Protein AF-A0A2P4YDC3-F1 (afdb_monomer)

Organism: NCBI:txid4796

InterPro domains:
  IPR002687 Nop domain [PF01798] (147-261)
  IPR012976 NOSIC [SM00931] (140-192)
  IPR027105 U4/U6 small nuclear ribonucleoprotein Prp31 [PTHR13904] (1-261)
  IPR036070 Nop domain superfamily [SSF89124] (137-261)

Solvent-accessible surface area (backbone atoms only — not comparable to full-atom values): 16840 Å² total; per-residue (Å²): 132,89,58,80,68,60,69,60,48,60,69,52,59,73,75,69,72,81,82,82,81,89,80,90,86,88,88,79,90,82,87,86,89,87,86,90,90,79,85,89,87,82,90,85,82,90,85,88,84,81,87,88,84,90,86,89,81,91,86,89,79,95,74,96,70,84,80,94,68,76,66,63,59,65,47,54,55,53,49,49,54,50,49,50,57,47,52,53,55,47,62,76,50,42,55,71,69,52,60,50,60,86,70,33,69,68,47,51,55,49,54,54,50,49,51,55,52,53,56,47,56,75,74,36,94,63,76,87,73,77,80,51,89,90,34,76,65,46,57,49,46,56,55,44,55,60,46,47,54,54,48,52,58,40,39,54,48,38,3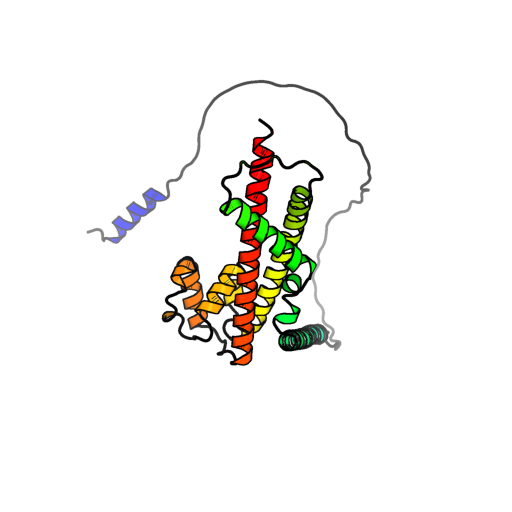5,54,53,38,49,64,63,44,33,54,41,44,58,66,50,57,83,71,37,80,49,54,70,58,35,36,52,49,51,62,62,46,62,74,62,73,63,60,88,74,41,80,54,48,74,78,76,41,61,69,69,53,43,50,51,50,43,57,50,53,74,67,52,89,42,44,76,64,52,74,67,59,46,50,50,40,48,52,38,32,53,50,44,60,43,50,50,51,54,45,53,52,51,48,52,54,43,51,62,52,49,58,45,51,64,67,68,80,113

Mean predicted aligned error: 18.14 Å

Radius of gyration: 32.2 Å; Cα contacts (8 Å, |Δi|>4): 158; chains: 1; bounding box: 78×79×89 Å

Secondary structure (DSSP, 8-state):
---TTHHHHHHHHTTS------------------------------------------------PPPS-TTTHHHHHHHHHHHHHHHHHHHHH-GGGT--GGG-HHHHHHHHHHHHHHHHHHH--PPPPP--TTSHHHHHHHHHHHHHHHHHHHHHHHHHHHHHHHTTT-TTHHHH---HHHHHHHHHHHTT-S-GGG-TTHHHHS-HHHHHHHHHHHHT----PPPHHHHHHHHHHHHHHHHHHHHHHHHHHHHHHHHHHHHTT--

Structure (mmCIF, N/CA/C/O backbone):
data_AF-A0A2P4YDC3-F1
#
_entry.id   AF-A0A2P4YDC3-F1
#
loop_
_atom_site.group_PDB
_atom_site.id
_atom_site.type_symbol
_atom_site.label_atom_id
_atom_site.label_alt_id
_atom_site.label_comp_id
_atom_site.label_asym_id
_atom_site.label_entity_id
_atom_site.label_seq_id
_atom_site.pdbx_PDB_ins_code
_atom_site.Cartn_x
_atom_site.Cartn_y
_atom_site.Cartn_z
_atom_site.occupancy
_atom_site.B_iso_or_equiv
_atom_site.auth_seq_id
_atom_site.auth_comp_id
_atom_site.auth_asym_id
_atom_site.auth_atom_id
_atom_site.pdbx_PDB_model_num
ATOM 1 N N . MET A 1 1 ? 13.881 18.036 66.425 1.00 49.88 1 MET A N 1
ATOM 2 C CA . MET A 1 1 ? 13.564 16.913 65.524 1.00 49.88 1 MET A CA 1
ATOM 3 C C . MET A 1 1 ? 13.147 17.536 64.204 1.00 49.88 1 MET A C 1
ATOM 5 O O . MET A 1 1 ? 11.984 17.902 64.099 1.00 49.88 1 MET A O 1
ATOM 9 N N . SER A 1 2 ? 14.083 17.754 63.272 1.00 50.28 2 SER A N 1
ATOM 10 C CA . SER A 1 2 ? 13.690 18.107 61.899 1.00 50.28 2 SER A CA 1
ATOM 11 C C . SER A 1 2 ? 12.998 16.908 61.271 1.00 50.28 2 SER A C 1
ATOM 13 O O . SER A 1 2 ? 13.331 15.755 61.561 1.00 50.28 2 SER A O 1
ATOM 15 N N . THR A 1 3 ? 11.966 17.195 60.495 1.00 65.31 3 THR A N 1
ATOM 16 C CA . THR A 1 3 ? 11.135 16.206 59.818 1.00 65.31 3 THR A CA 1
ATOM 17 C C . THR A 1 3 ? 11.732 15.872 58.457 1.00 65.31 3 THR A C 1
ATOM 19 O O . THR A 1 3 ? 12.491 16.654 57.895 1.00 65.31 3 THR A O 1
ATOM 22 N N . LEU A 1 4 ? 11.362 14.709 57.911 1.00 54.94 4 LEU A N 1
ATOM 23 C CA . LEU A 1 4 ? 11.914 14.160 56.663 1.00 54.94 4 LEU A CA 1
ATOM 24 C C . LEU A 1 4 ? 11.899 15.135 55.465 1.00 54.94 4 LEU A C 1
ATOM 26 O O . LEU A 1 4 ? 12.683 14.957 54.546 1.00 54.94 4 LEU A O 1
ATOM 30 N N . ALA A 1 5 ? 11.022 16.143 55.477 1.00 64.50 5 ALA A N 1
ATOM 31 C CA . ALA A 1 5 ? 10.878 17.126 54.408 1.00 64.50 5 ALA A CA 1
ATOM 32 C C . ALA A 1 5 ? 12.077 18.087 54.253 1.00 64.50 5 ALA A C 1
ATOM 34 O O . ALA A 1 5 ? 12.352 18.472 53.123 1.00 64.50 5 ALA A O 1
ATOM 35 N N . ASP A 1 6 ? 12.803 18.435 55.329 1.00 57.81 6 ASP A N 1
ATOM 36 C CA . ASP A 1 6 ? 14.005 19.297 55.229 1.00 57.81 6 ASP A CA 1
ATOM 37 C C . ASP A 1 6 ? 15.093 18.608 54.382 1.00 57.81 6 ASP A C 1
ATOM 39 O O . ASP A 1 6 ? 15.641 19.192 53.452 1.00 57.81 6 ASP A O 1
ATOM 43 N N . SER A 1 7 ? 15.332 17.318 54.645 1.00 64.50 7 SER A N 1
ATOM 44 C CA . SER A 1 7 ? 16.365 16.518 53.968 1.00 64.50 7 SER A CA 1
ATOM 45 C C . SER A 1 7 ? 16.088 16.269 52.481 1.00 64.50 7 SER A C 1
ATOM 47 O O . SER A 1 7 ? 16.998 15.865 51.770 1.00 64.50 7 SER A O 1
ATOM 49 N N . PHE A 1 8 ? 14.850 16.466 52.012 1.00 59.03 8 PHE A N 1
ATOM 50 C CA . PHE A 1 8 ? 14.495 16.367 50.590 1.00 59.03 8 PHE A CA 1
ATOM 51 C C . PHE A 1 8 ? 14.611 17.707 49.848 1.00 59.03 8 PHE A C 1
ATOM 53 O O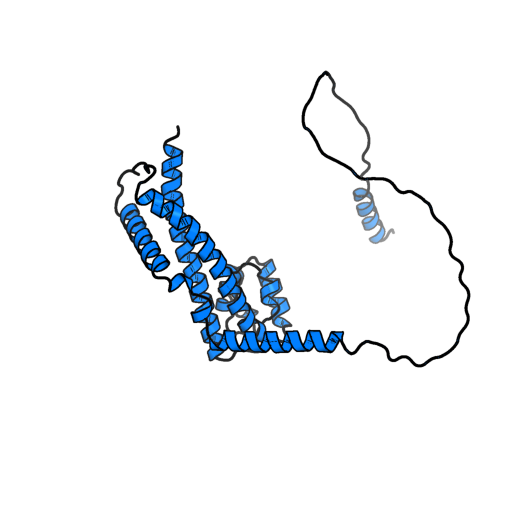 . PHE A 1 8 ? 14.559 17.714 48.620 1.00 59.03 8 PHE A O 1
ATOM 60 N N . LEU A 1 9 ? 14.736 18.828 50.568 1.00 57.69 9 LEU A N 1
ATOM 61 C CA . LEU A 1 9 ? 14.974 20.145 49.973 1.00 57.69 9 LEU A CA 1
ATOM 62 C C . LEU A 1 9 ? 16.471 20.419 49.785 1.00 57.69 9 LEU A C 1
ATOM 64 O O . LEU A 1 9 ? 16.841 20.942 48.738 1.00 57.69 9 LEU A O 1
ATOM 68 N N . GLU A 1 10 ? 17.331 19.992 50.719 1.00 64.62 10 GLU A N 1
ATOM 69 C CA . GLU A 1 10 ? 18.795 20.106 50.559 1.00 64.62 10 GLU A CA 1
ATOM 70 C C . GLU A 1 10 ? 19.312 19.337 49.321 1.00 64.62 10 GLU A C 1
ATOM 72 O O . GLU A 1 10 ? 20.087 19.894 48.547 1.00 64.62 10 GLU A O 1
ATOM 77 N N . ASP A 1 11 ? 18.806 18.124 49.054 1.00 59.94 11 ASP A N 1
ATOM 78 C CA . ASP A 1 11 ? 19.140 17.327 47.851 1.00 59.94 11 ASP A CA 1
ATOM 79 C C . ASP A 1 11 ? 18.663 17.973 46.525 1.00 59.94 11 ASP A C 1
ATOM 81 O O . ASP A 1 11 ? 19.135 17.607 45.446 1.00 59.94 11 ASP A O 1
ATOM 85 N N . LEU A 1 12 ? 17.706 18.910 46.574 1.00 57.31 12 LEU A N 1
ATOM 86 C CA . LEU A 1 12 ? 17.145 19.569 45.386 1.00 57.31 12 LEU A CA 1
ATOM 87 C C . LEU A 1 12 ? 17.882 20.867 45.024 1.00 57.31 12 LEU A C 1
ATOM 89 O O . LEU A 1 12 ? 18.019 21.172 43.838 1.00 57.31 12 LEU A O 1
ATOM 93 N N . ASP A 1 13 ? 18.394 21.598 46.018 1.00 53.25 13 ASP A N 1
ATOM 94 C CA . ASP A 1 13 ? 19.194 22.810 45.792 1.00 53.25 13 ASP A CA 1
ATOM 95 C C . ASP A 1 13 ? 20.585 22.491 45.200 1.00 53.25 13 ASP A C 1
ATOM 97 O O . ASP A 1 13 ? 21.109 23.281 44.410 1.00 53.25 13 ASP A O 1
ATOM 101 N N . GLU A 1 14 ? 21.165 21.313 45.481 1.00 53.78 14 GLU A N 1
ATOM 102 C CA . GLU A 1 14 ? 22.486 20.926 44.945 1.00 53.78 14 GLU A CA 1
ATOM 103 C C . GLU A 1 14 ? 22.478 20.675 43.416 1.00 53.78 14 GLU A C 1
ATOM 105 O O . GLU A 1 14 ? 23.520 20.741 42.763 1.00 53.78 14 GLU A O 1
ATOM 110 N N . LEU A 1 15 ? 21.301 20.472 42.803 1.00 50.72 15 LEU A N 1
ATOM 111 C CA . LEU A 1 15 ? 21.152 20.221 41.359 1.00 50.72 15 LEU A CA 1
ATOM 112 C C . LEU A 1 15 ? 20.786 21.460 40.520 1.00 50.72 15 LEU A C 1
ATOM 114 O O . LEU A 1 15 ? 20.760 21.369 39.292 1.00 50.72 15 LEU A O 1
ATOM 118 N N . SER A 1 16 ? 20.539 22.623 41.137 1.00 49.50 16 SER A N 1
ATOM 119 C CA . SER A 1 16 ? 20.197 23.864 40.414 1.00 49.50 16 SER A CA 1
ATOM 120 C C . SER A 1 16 ? 21.383 24.829 40.216 1.00 49.50 16 SER A C 1
ATOM 122 O O . SER A 1 16 ? 21.221 25.889 39.606 1.00 49.50 16 SER A O 1
ATOM 124 N N . GLY A 1 17 ? 22.580 24.486 40.705 1.00 47.50 17 GLY A N 1
ATOM 125 C CA . GLY A 1 17 ? 23.778 25.343 40.737 1.00 47.50 17 GLY A CA 1
ATOM 126 C C . GLY A 1 17 ? 24.575 25.467 39.427 1.00 47.50 17 GLY A C 1
ATOM 127 O O . GLY A 1 17 ? 25.802 25.523 39.466 1.00 47.50 17 GLY A O 1
ATOM 128 N N . GLY A 1 18 ? 23.916 25.496 38.266 1.00 37.50 18 GLY A N 1
ATOM 129 C CA . GLY A 1 18 ? 24.553 25.521 36.938 1.00 37.50 18 GLY A CA 1
ATOM 130 C C . GLY A 1 18 ? 25.113 26.883 36.499 1.00 37.50 18 GLY A C 1
ATOM 131 O O . GLY A 1 18 ? 24.716 27.392 35.453 1.00 37.50 18 GLY A O 1
ATOM 132 N N . SER A 1 19 ? 26.022 27.483 37.272 1.00 35.81 19 SER A N 1
ATOM 133 C CA . SER A 1 19 ? 26.718 28.719 36.874 1.00 35.81 19 SER A CA 1
ATOM 134 C C . SER A 1 19 ? 27.717 28.444 35.747 1.00 35.81 19 SER A C 1
ATOM 136 O O . SER A 1 19 ? 28.642 27.656 35.926 1.00 35.81 19 SER A O 1
ATOM 138 N N . SER A 1 20 ? 27.561 29.123 34.610 1.00 36.56 20 SER A N 1
ATOM 139 C CA . SER A 1 20 ? 28.529 29.115 33.504 1.00 36.56 20 SER A CA 1
ATOM 140 C C . SER A 1 20 ? 29.109 30.515 33.353 1.00 36.56 20 SER A C 1
ATOM 142 O O . SER A 1 20 ? 28.340 31.411 33.031 1.00 36.56 20 SER A O 1
ATOM 144 N N . ASP A 1 21 ? 30.413 30.692 33.576 1.00 33.31 21 ASP A N 1
ATOM 145 C CA . ASP A 1 21 ? 31.206 31.771 32.968 1.00 33.31 21 ASP A CA 1
ATOM 146 C C . ASP A 1 21 ? 32.719 31.586 33.224 1.00 33.31 21 ASP A C 1
ATOM 148 O O . ASP A 1 21 ? 33.109 30.981 34.224 1.00 33.31 21 ASP A O 1
ATOM 152 N N . GLU A 1 22 ? 33.521 32.150 32.309 1.00 38.00 22 GLU A N 1
ATOM 153 C CA . GLU A 1 22 ? 34.993 32.331 32.321 1.00 38.00 22 GLU A CA 1
ATOM 154 C C . GLU A 1 22 ? 35.903 31.075 32.184 1.00 38.00 22 GLU A C 1
ATOM 156 O O . GLU A 1 22 ? 35.685 30.049 32.822 1.00 38.00 22 GLU A O 1
ATOM 161 N N . GLU A 1 23 ? 37.021 31.076 31.435 1.00 35.69 23 GLU A N 1
ATOM 162 C CA . GLU A 1 23 ? 37.500 31.845 30.255 1.00 35.69 23 GLU A CA 1
ATOM 163 C C . GLU A 1 23 ? 38.844 31.220 29.767 1.00 35.69 23 GLU A C 1
ATOM 165 O O . GLU A 1 23 ? 39.404 30.364 30.452 1.00 35.69 23 GLU A O 1
ATOM 170 N N . GLU A 1 24 ? 39.383 31.704 28.632 1.00 35.25 24 GLU A N 1
ATOM 171 C CA . GLU A 1 24 ? 40.782 31.542 28.152 1.00 35.25 24 GLU A CA 1
ATOM 172 C C . GLU A 1 24 ? 41.277 30.125 27.727 1.00 35.25 24 GLU A C 1
ATOM 174 O O . GLU A 1 24 ? 40.975 29.109 28.339 1.00 35.25 24 GLU A O 1
ATOM 179 N N . THR A 1 25 ? 42.119 29.929 26.699 1.00 28.12 25 THR A N 1
ATOM 180 C CA . THR A 1 25 ? 42.667 30.777 25.611 1.00 28.12 25 THR A CA 1
ATOM 181 C C . THR A 1 25 ? 43.148 29.867 24.461 1.00 28.12 25 THR A C 1
ATOM 183 O O . THR A 1 25 ? 43.433 28.695 24.694 1.00 28.12 25 THR A O 1
ATOM 186 N N . LEU A 1 26 ? 43.331 30.403 23.240 1.00 28.89 26 LEU A N 1
ATOM 187 C CA . LEU A 1 26 ? 44.587 30.294 22.457 1.00 28.89 26 LEU A CA 1
ATOM 188 C C . LEU A 1 26 ? 44.521 31.076 21.123 1.00 28.89 26 LEU A C 1
ATOM 190 O O . LEU A 1 26 ? 43.471 31.235 20.509 1.00 28.89 26 LEU A O 1
ATOM 194 N N . THR A 1 27 ? 45.675 31.590 20.694 1.00 28.09 27 THR A N 1
ATOM 195 C CA . THR A 1 27 ? 45.895 32.492 19.539 1.00 28.09 27 THR A CA 1
ATOM 196 C C . THR A 1 27 ? 46.273 31.684 18.263 1.00 28.09 27 THR A C 1
ATOM 198 O O . THR A 1 27 ? 46.451 30.476 18.364 1.00 28.09 27 THR A O 1
ATOM 201 N N . SER A 1 28 ? 46.442 32.175 17.017 1.00 33.22 28 SER A N 1
ATOM 202 C CA . SER A 1 28 ? 46.673 33.514 16.424 1.00 33.22 28 SER A CA 1
ATOM 203 C C . SER A 1 28 ? 46.541 33.486 14.872 1.00 33.22 28 SER A C 1
ATOM 205 O O . SER A 1 28 ? 46.800 32.442 14.283 1.00 33.22 28 SER A O 1
ATOM 207 N N . SER A 1 29 ? 46.340 34.652 14.218 1.00 28.73 29 SER A N 1
ATOM 208 C CA . SER A 1 29 ? 46.732 35.003 12.809 1.00 28.73 29 SER A CA 1
ATOM 209 C C . SER A 1 29 ? 46.125 34.208 11.613 1.00 28.73 29 SER A C 1
ATOM 211 O O . SER A 1 29 ? 45.832 33.032 11.736 1.00 28.73 29 SER A O 1
ATOM 213 N N . SER A 1 30 ? 45.910 34.742 10.395 1.00 29.72 30 SER A N 1
ATOM 214 C CA . SER A 1 30 ? 46.160 36.075 9.792 1.00 29.72 30 SER A CA 1
ATOM 215 C C . SER A 1 30 ? 45.319 36.301 8.507 1.00 29.72 30 SER A C 1
ATOM 217 O O . SER A 1 30 ? 45.000 35.356 7.795 1.00 29.72 30 SER A O 1
ATOM 219 N N . VAL A 1 31 ? 45.022 37.572 8.199 1.00 33.75 31 VAL A N 1
ATOM 220 C CA . VAL A 1 31 ? 44.426 38.129 6.947 1.00 33.75 31 VAL A CA 1
ATOM 221 C C . VAL A 1 31 ? 45.471 38.240 5.793 1.00 33.75 31 VAL A C 1
ATOM 223 O O . VAL A 1 31 ? 46.622 37.901 6.081 1.00 33.75 31 VAL A O 1
ATOM 226 N N . PRO A 1 32 ? 45.213 38.771 4.554 1.00 40.38 32 PRO A N 1
ATOM 227 C CA . PRO A 1 32 ? 43.979 39.326 3.929 1.00 40.38 32 PRO A CA 1
ATOM 228 C C . PRO A 1 32 ? 43.687 38.948 2.433 1.00 40.38 32 PRO A C 1
ATOM 230 O O . PRO A 1 32 ? 44.578 38.544 1.697 1.00 40.38 32 PRO A O 1
ATOM 233 N N . GLY A 1 33 ? 42.493 39.308 1.918 1.00 25.89 33 GLY A N 1
ATOM 234 C CA . GLY A 1 33 ? 42.410 40.152 0.698 1.00 25.89 33 GLY A CA 1
ATOM 235 C C . GLY A 1 33 ? 41.855 39.629 -0.656 1.00 25.89 33 GLY A C 1
ATOM 236 O O . GLY A 1 33 ? 42.406 38.725 -1.264 1.00 25.89 33 GLY A O 1
ATOM 237 N N . VAL A 1 34 ? 40.909 40.427 -1.192 1.00 28.34 34 VAL A N 1
ATOM 238 C CA . VAL A 1 34 ? 40.591 40.776 -2.611 1.00 28.34 34 VAL A CA 1
ATOM 239 C C . VAL A 1 34 ? 39.595 39.956 -3.484 1.00 28.34 34 VAL A C 1
ATOM 241 O O . VAL A 1 34 ? 39.860 38.850 -3.928 1.00 28.34 34 VAL A O 1
ATOM 244 N N . ALA A 1 35 ? 38.511 40.664 -3.855 1.00 28.69 35 ALA A N 1
ATOM 245 C CA . ALA A 1 35 ? 37.957 40.878 -5.210 1.00 28.69 35 ALA A CA 1
ATOM 246 C C . ALA A 1 35 ? 37.146 39.804 -6.002 1.00 28.69 35 ALA A C 1
ATOM 248 O O . ALA A 1 35 ? 37.704 39.011 -6.749 1.00 28.69 35 ALA A O 1
ATOM 249 N N . SER A 1 36 ? 35.826 40.072 -6.078 1.00 28.78 36 SER A N 1
ATOM 250 C CA . SER A 1 36 ? 35.062 40.380 -7.320 1.00 28.78 36 SER A CA 1
ATOM 251 C C . SER A 1 36 ? 34.234 39.308 -8.069 1.00 28.78 36 SER A C 1
ATOM 253 O O . SER A 1 36 ? 34.747 38.272 -8.470 1.00 28.78 36 SER A O 1
ATOM 255 N N . ALA A 1 37 ? 33.011 39.751 -8.434 1.00 31.14 37 ALA A N 1
ATOM 256 C CA . ALA A 1 37 ? 32.222 39.487 -9.661 1.00 31.14 37 ALA A CA 1
ATOM 257 C C . ALA A 1 37 ? 30.996 38.535 -9.622 1.00 31.14 37 ALA A C 1
ATOM 259 O O . ALA A 1 37 ? 31.108 37.344 -9.894 1.00 31.14 37 ALA A O 1
ATOM 260 N N . ALA A 1 38 ? 29.816 39.142 -9.420 1.00 35.59 38 ALA A N 1
ATOM 261 C CA . ALA A 1 38 ? 28.526 38.891 -10.096 1.00 35.59 38 ALA A CA 1
ATOM 262 C C . ALA A 1 38 ? 27.647 40.142 -9.815 1.00 35.59 38 ALA A C 1
ATOM 264 O O . ALA A 1 38 ? 27.427 40.461 -8.649 1.00 35.59 38 ALA A O 1
ATOM 265 N N . ASP A 1 39 ? 27.427 41.071 -10.755 1.00 31.38 39 ASP A N 1
ATOM 266 C CA . ASP A 1 39 ? 26.337 41.086 -11.762 1.00 31.38 39 ASP A CA 1
ATOM 267 C C . ASP A 1 39 ? 24.954 40.742 -11.148 1.00 31.38 39 ASP A C 1
ATOM 269 O O . ASP A 1 39 ? 24.755 39.613 -10.713 1.00 31.38 39 ASP A O 1
ATOM 273 N N . ALA A 1 40 ? 24.061 41.720 -10.887 1.00 37.50 40 ALA A N 1
ATOM 274 C CA . ALA A 1 40 ? 23.189 42.468 -11.837 1.00 37.50 40 ALA A CA 1
ATOM 275 C C . ALA A 1 40 ? 21.837 41.732 -12.060 1.00 37.50 40 ALA A C 1
ATOM 277 O O . ALA A 1 40 ? 21.849 40.513 -12.161 1.00 37.50 40 ALA A O 1
ATOM 278 N N . GLU A 1 41 ? 20.623 42.303 -12.148 1.00 35.94 41 GLU A N 1
ATOM 279 C CA . GLU A 1 41 ? 19.994 43.651 -12.048 1.00 35.94 41 GLU A CA 1
ATOM 280 C C . GLU A 1 41 ? 18.511 43.426 -11.601 1.00 35.94 41 GLU A C 1
ATOM 282 O O . GLU A 1 41 ? 18.005 42.326 -11.816 1.00 35.94 41 GLU A O 1
ATOM 287 N N . ALA A 1 42 ? 17.698 44.351 -11.058 1.00 37.06 42 ALA A N 1
ATOM 288 C CA . ALA A 1 42 ? 17.869 45.677 -10.435 1.00 37.06 42 ALA A CA 1
ATOM 289 C C . ALA A 1 42 ? 16.514 46.136 -9.795 1.00 37.06 42 ALA A C 1
ATOM 291 O O . ALA A 1 42 ? 15.501 45.467 -9.977 1.00 37.06 42 ALA A O 1
ATOM 292 N N . GLN A 1 43 ? 16.510 47.305 -9.129 1.00 36.78 43 GLN A N 1
ATOM 293 C CA . GLN A 1 43 ? 15.361 48.178 -8.770 1.00 36.78 43 GLN A CA 1
ATOM 294 C C . GLN A 1 43 ? 14.298 47.696 -7.755 1.00 36.78 43 GLN A C 1
ATOM 296 O O . GLN A 1 43 ? 13.341 47.003 -8.088 1.00 36.78 43 GLN A O 1
ATOM 301 N N . ASP A 1 44 ? 14.428 48.243 -6.544 1.00 32.84 44 ASP A N 1
ATOM 302 C CA . ASP A 1 44 ? 13.342 48.564 -5.610 1.00 32.84 44 ASP A CA 1
ATOM 303 C C . ASP A 1 44 ? 13.361 50.106 -5.484 1.00 32.84 44 ASP A C 1
ATOM 305 O O . ASP A 1 44 ? 14.451 50.674 -5.362 1.00 32.84 44 ASP A O 1
ATOM 309 N N . ASP A 1 45 ? 12.216 50.782 -5.615 1.00 39.03 45 ASP A N 1
ATOM 310 C CA . ASP A 1 45 ? 12.095 52.253 -5.549 1.00 39.03 45 ASP A CA 1
ATOM 311 C C . ASP A 1 45 ? 11.352 52.641 -4.257 1.00 39.03 45 ASP A C 1
ATOM 313 O O . ASP A 1 45 ? 10.366 52.000 -3.885 1.00 39.03 45 ASP A O 1
ATOM 317 N N . ASP A 1 46 ? 11.838 53.686 -3.582 1.00 38.72 46 ASP A N 1
ATOM 318 C CA . ASP A 1 46 ? 11.313 54.197 -2.310 1.00 38.72 46 ASP A CA 1
ATOM 319 C C . ASP A 1 46 ? 9.819 54.584 -2.362 1.00 38.72 46 ASP A C 1
ATOM 321 O O . ASP A 1 46 ? 9.349 55.160 -3.343 1.00 38.72 46 ASP A O 1
ATOM 325 N N . ASP A 1 47 ? 9.119 54.435 -1.231 1.00 37.69 47 ASP A N 1
ATOM 326 C CA . ASP A 1 47 ? 8.445 55.601 -0.638 1.00 37.69 47 ASP A CA 1
ATOM 327 C C . ASP A 1 47 ? 8.256 55.448 0.889 1.00 37.69 47 ASP A C 1
ATOM 329 O O . ASP A 1 47 ? 8.019 54.357 1.414 1.00 37.69 47 ASP A O 1
ATOM 333 N N . ASP A 1 48 ? 8.424 56.567 1.599 1.00 37.47 48 ASP A N 1
ATOM 334 C CA . ASP A 1 48 ? 8.509 56.690 3.067 1.00 37.47 48 ASP A CA 1
ATOM 335 C C . ASP A 1 48 ? 7.125 57.074 3.677 1.00 37.47 48 ASP A C 1
ATOM 337 O O . ASP A 1 48 ? 6.077 56.920 3.055 1.00 37.47 48 ASP A O 1
ATOM 341 N N . GLU A 1 49 ? 7.123 57.626 4.894 1.00 37.78 49 GLU A N 1
ATOM 342 C CA . GLU A 1 49 ? 6.021 58.302 5.608 1.00 37.78 49 GLU A CA 1
ATOM 343 C C . GLU A 1 49 ? 5.147 57.468 6.577 1.00 37.78 49 GLU A C 1
ATOM 345 O O . GLU A 1 49 ? 3.953 57.235 6.417 1.00 37.78 49 GLU A O 1
ATOM 350 N N . GLN A 1 50 ? 5.777 57.140 7.710 1.00 35.25 50 GLN A N 1
ATOM 351 C CA . GLN A 1 50 ? 5.401 57.652 9.047 1.00 35.25 50 GLN A CA 1
ATOM 352 C C . GLN A 1 50 ? 3.932 57.570 9.545 1.00 35.25 50 GLN A C 1
ATOM 354 O O . GLN A 1 50 ? 3.083 58.400 9.248 1.00 35.25 50 GLN A O 1
ATOM 359 N N . MET A 1 51 ? 3.740 56.650 10.501 1.00 38.59 51 MET A N 1
ATOM 360 C CA . MET A 1 51 ? 3.187 56.829 11.867 1.00 38.59 51 MET A CA 1
ATOM 361 C C . MET A 1 51 ? 2.095 57.881 12.220 1.00 38.59 51 MET A C 1
ATOM 363 O O . MET A 1 51 ? 2.196 59.063 11.919 1.00 38.59 51 MET A O 1
ATOM 367 N N . LEU A 1 52 ? 1.238 57.452 13.174 1.00 33.94 52 LEU A N 1
ATOM 368 C CA . LEU A 1 52 ? 0.212 58.194 13.950 1.00 33.94 52 LEU A CA 1
ATOM 369 C C . LEU A 1 52 ? -1.118 58.427 13.185 1.00 33.94 52 LEU A C 1
ATOM 371 O O . LEU A 1 52 ? -1.128 58.608 11.979 1.00 33.94 52 LEU A O 1
ATOM 375 N N . GLU A 1 53 ? -2.311 58.391 13.794 1.00 31.73 53 GLU A N 1
ATOM 376 C CA . GLU A 1 53 ? -2.687 58.380 15.217 1.00 31.73 53 GLU A CA 1
ATOM 377 C C . GLU A 1 53 ? -4.083 57.731 15.414 1.00 31.73 53 GLU A C 1
ATOM 379 O O . GLU A 1 53 ? -4.925 57.766 14.516 1.00 31.73 53 GLU A O 1
ATOM 384 N N . VAL A 1 54 ? -4.377 57.173 16.598 1.00 42.25 54 VAL A N 1
ATOM 385 C CA . VAL A 1 54 ? -5.735 56.712 16.973 1.00 42.25 54 VAL A CA 1
ATOM 386 C C . VAL A 1 54 ? -6.494 57.786 17.752 1.00 42.25 54 VAL A C 1
ATOM 388 O O . VAL A 1 54 ? -5.976 58.292 18.747 1.00 42.25 54 VAL A O 1
ATOM 391 N N . PRO A 1 55 ? -7.781 58.010 17.428 1.00 40.75 55 PRO A N 1
ATOM 392 C CA . PRO A 1 55 ? -8.739 58.339 18.480 1.00 40.75 55 PRO A CA 1
ATOM 393 C C . PRO A 1 55 ? -10.053 57.540 18.412 1.00 40.75 55 PRO A C 1
ATOM 395 O O . PRO A 1 55 ? -10.659 57.313 17.367 1.00 40.75 55 PRO A O 1
ATOM 398 N N . ASN A 1 56 ? -10.522 57.158 19.598 1.00 33.44 56 ASN A N 1
ATOM 399 C CA . ASN A 1 56 ? -11.761 56.433 19.871 1.00 33.44 56 ASN A CA 1
ATOM 400 C C . ASN A 1 56 ? -12.854 57.403 20.364 1.00 33.44 56 ASN A C 1
ATOM 402 O O . ASN A 1 56 ? -12.586 58.120 21.325 1.00 33.44 56 ASN A O 1
ATOM 406 N N . ALA A 1 57 ? -14.072 57.371 19.793 1.00 37.06 57 ALA A N 1
ATOM 407 C CA . ALA A 1 57 ? -15.332 57.602 20.533 1.00 37.06 57 ALA A CA 1
ATOM 408 C C . ALA A 1 57 ? -16.618 57.410 19.687 1.00 37.06 57 ALA A C 1
ATOM 410 O O . ALA A 1 57 ? -16.986 58.247 18.870 1.00 37.06 57 ALA A O 1
ATOM 411 N N . SER A 1 58 ? -17.360 56.342 19.993 1.00 42.34 58 SER A N 1
ATOM 412 C CA . SER A 1 58 ? -18.824 56.294 20.200 1.00 42.34 58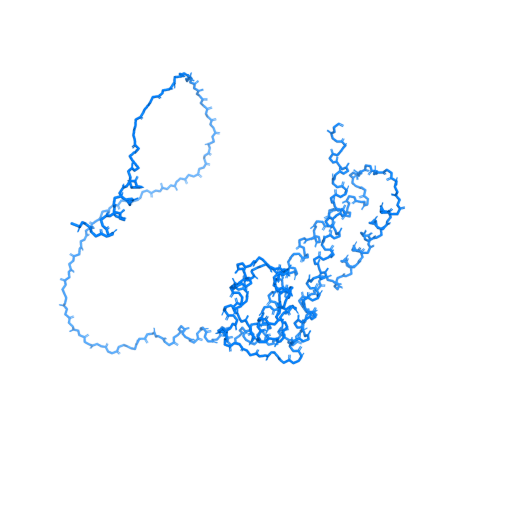 SER A CA 1
ATOM 413 C C . SER A 1 58 ? -19.782 57.254 19.454 1.00 42.34 58 SER A C 1
ATOM 415 O O . SER A 1 58 ? -19.899 58.417 19.837 1.00 42.34 58 SER A O 1
ATOM 417 N N . GLN A 1 59 ? -20.692 56.700 18.629 1.00 38.41 59 GLN A N 1
ATOM 418 C CA . GLN A 1 59 ? -22.155 56.771 18.881 1.00 38.41 59 GLN A CA 1
ATOM 419 C C . GLN A 1 59 ? -23.011 55.896 17.936 1.00 38.41 59 GLN A C 1
ATOM 421 O O . GLN A 1 59 ? -22.648 55.602 16.801 1.00 38.41 59 GLN A O 1
ATOM 426 N N . SER A 1 60 ? -24.169 55.459 18.438 1.00 42.09 60 SER A N 1
ATOM 427 C CA . SER A 1 60 ? -24.999 54.389 17.865 1.00 42.09 60 SER A CA 1
ATOM 428 C C . SER A 1 60 ? -26.049 54.870 16.853 1.00 42.09 60 SER A C 1
ATOM 430 O O . SER A 1 60 ? -26.803 55.798 17.144 1.00 42.09 60 SER A O 1
ATOM 432 N N . ARG A 1 61 ? -26.263 54.129 15.752 1.00 36.56 61 ARG A N 1
ATOM 433 C CA . ARG A 1 61 ? -27.572 54.115 15.064 1.00 36.56 61 ARG A CA 1
ATOM 434 C C . ARG A 1 61 ? -27.864 52.782 14.374 1.00 36.56 61 ARG A C 1
ATOM 436 O O . ARG A 1 61 ? -27.154 52.360 13.469 1.00 36.56 61 ARG A O 1
ATOM 443 N N . ALA A 1 62 ? -28.945 52.127 14.792 1.00 45.38 62 ALA A N 1
ATOM 444 C CA . ALA A 1 62 ? -29.343 50.828 14.264 1.00 45.38 62 ALA A CA 1
ATOM 445 C C . ALA A 1 62 ? -29.842 50.911 12.809 1.00 45.38 62 ALA A C 1
ATOM 447 O O . ALA A 1 62 ? -30.810 51.614 12.520 1.00 45.38 62 ALA A O 1
ATOM 448 N N . THR A 1 63 ? -29.255 50.108 11.919 1.00 36.59 63 THR A N 1
ATOM 449 C CA . THR A 1 63 ? -29.911 49.643 10.686 1.00 36.59 63 THR A CA 1
ATOM 450 C C . THR A 1 63 ? -29.692 48.142 10.520 1.00 36.59 63 THR A C 1
ATOM 452 O O . THR A 1 63 ? -28.604 47.610 10.723 1.00 36.59 63 THR A O 1
ATOM 455 N N . LYS A 1 64 ? -30.777 47.433 10.207 1.00 48.25 64 LYS A N 1
ATOM 456 C CA . LYS A 1 64 ? -30.860 45.971 10.221 1.00 48.25 64 LYS A CA 1
ATOM 457 C C . LYS A 1 64 ? -30.270 45.388 8.931 1.00 48.25 64 LYS A C 1
ATOM 459 O O . LYS A 1 64 ? -30.995 45.208 7.958 1.00 48.25 64 LYS A O 1
ATOM 464 N N . ARG A 1 65 ? -28.968 45.085 8.921 1.00 37.53 65 ARG A N 1
ATOM 465 C CA . ARG A 1 65 ? -28.315 44.297 7.857 1.00 37.53 65 ARG A CA 1
ATOM 466 C C . ARG A 1 65 ? -28.162 42.846 8.325 1.00 37.53 65 ARG A C 1
ATOM 468 O O . ARG A 1 65 ? -27.699 42.607 9.437 1.00 37.53 65 ARG A O 1
ATOM 475 N N . LYS A 1 66 ? -28.596 41.886 7.499 1.00 41.88 66 LYS A N 1
ATOM 476 C CA . LYS A 1 66 ? -28.342 40.452 7.728 1.00 41.88 66 LYS A CA 1
ATOM 477 C C . LYS A 1 66 ? -26.827 40.211 7.732 1.00 41.88 66 LYS A C 1
ATOM 479 O O . LYS A 1 66 ? -26.127 40.806 6.914 1.00 41.88 66 LYS A O 1
ATOM 484 N N . ARG A 1 67 ? -26.342 39.357 8.638 1.00 34.78 67 ARG A N 1
ATOM 485 C CA . ARG A 1 67 ? -24.952 38.878 8.616 1.00 34.78 67 ARG A CA 1
ATOM 486 C C . ARG A 1 67 ? -24.768 37.920 7.428 1.00 34.78 67 ARG A C 1
ATOM 488 O O . ARG A 1 67 ? -25.687 37.140 7.184 1.00 34.78 67 ARG A O 1
ATOM 495 N N . PRO A 1 68 ? -23.638 37.964 6.706 1.00 41.72 68 PRO A N 1
ATOM 496 C CA . PRO A 1 68 ? -23.265 36.922 5.764 1.00 41.72 68 PRO A CA 1
ATOM 497 C C . PRO A 1 68 ? -22.565 35.803 6.546 1.00 41.72 68 PRO A C 1
ATOM 499 O O . PRO A 1 68 ? -21.378 35.898 6.822 1.00 41.72 68 PRO A O 1
ATOM 502 N N . THR A 1 69 ? -23.319 34.791 6.969 1.00 40.06 69 THR A N 1
ATOM 503 C CA . THR A 1 69 ? -22.775 33.578 7.622 1.00 40.06 69 THR A CA 1
ATOM 504 C C . THR A 1 69 ? -23.250 32.285 6.958 1.00 40.06 69 THR A C 1
ATOM 506 O O . THR A 1 69 ? -22.757 31.218 7.287 1.00 40.06 69 THR A O 1
ATOM 509 N N . ASP A 1 70 ? -24.179 32.381 6.003 1.00 44.03 70 ASP A N 1
ATOM 510 C CA . ASP A 1 70 ? -24.833 31.227 5.372 1.00 44.03 70 ASP A CA 1
ATOM 511 C C . ASP A 1 70 ? -24.118 30.755 4.083 1.00 44.03 70 ASP A C 1
ATOM 513 O O . ASP A 1 70 ? -24.634 29.888 3.394 1.00 44.03 70 ASP A O 1
ATOM 517 N N . VAL A 1 71 ? -22.977 31.353 3.702 1.00 47.19 71 VAL A N 1
ATOM 518 C CA . VAL A 1 71 ? -22.299 31.080 2.408 1.00 47.19 71 VAL A CA 1
ATOM 519 C C . VAL A 1 71 ? -21.065 30.182 2.559 1.00 47.19 71 VAL A C 1
ATOM 521 O O . VAL A 1 71 ? -20.706 29.482 1.619 1.00 47.19 71 VAL A O 1
ATOM 524 N N . GLU A 1 72 ? -20.426 30.180 3.731 1.00 47.19 72 GLU A N 1
ATOM 525 C CA . GLU A 1 72 ? -19.234 29.359 4.003 1.00 47.19 72 GLU A CA 1
ATOM 526 C C . GLU A 1 72 ? -19.633 27.904 4.315 1.00 47.19 72 GLU A C 1
ATOM 528 O O . GLU A 1 72 ? -19.097 26.978 3.708 1.00 47.19 72 GLU A O 1
ATOM 533 N N . GLN A 1 73 ? -20.676 27.700 5.132 1.00 45.78 73 GLN A N 1
ATOM 534 C CA . GLN A 1 73 ? -21.210 26.364 5.457 1.00 45.78 73 GLN A CA 1
ATOM 535 C C . GLN A 1 73 ? -21.747 25.613 4.222 1.00 45.78 73 GLN A C 1
ATOM 537 O O . GLN A 1 73 ? -21.522 24.413 4.076 1.00 45.78 73 GLN A O 1
ATOM 542 N N . ASP A 1 74 ? -22.397 26.333 3.300 1.00 49.72 74 ASP A N 1
ATOM 543 C CA . ASP A 1 74 ? -22.948 25.797 2.042 1.00 49.72 74 ASP A CA 1
ATOM 544 C C . ASP A 1 74 ? -21.846 25.370 1.042 1.00 49.72 74 ASP A C 1
ATOM 546 O O . ASP A 1 74 ? -22.119 24.656 0.074 1.00 49.72 74 ASP A O 1
ATOM 550 N N . PHE A 1 75 ? -20.597 25.810 1.254 1.00 50.88 75 PHE A N 1
ATOM 551 C CA . PHE A 1 75 ? -19.431 25.378 0.480 1.00 50.88 75 PHE A CA 1
ATOM 552 C C . PHE A 1 75 ? -18.766 24.147 1.105 1.00 50.88 75 PHE A C 1
ATOM 554 O O . PHE A 1 75 ? -18.511 23.182 0.386 1.00 50.88 75 PHE A O 1
ATOM 561 N N . GLU A 1 76 ? -18.552 24.144 2.426 1.00 55.75 76 GLU A N 1
ATOM 562 C CA . GLU A 1 76 ? -17.949 23.013 3.149 1.00 55.75 76 GLU A CA 1
ATOM 563 C C . GLU A 1 76 ? -18.793 21.736 3.003 1.00 55.75 76 GLU A C 1
ATOM 565 O O . GLU A 1 76 ? -18.291 20.734 2.487 1.00 55.75 76 GLU A O 1
ATOM 570 N N . GLN A 1 77 ? -20.099 21.787 3.300 1.00 56.00 77 GLN A N 1
ATOM 571 C CA . GLN A 1 77 ? -20.983 20.616 3.160 1.00 56.00 77 GLN A CA 1
ATOM 572 C C . GLN A 1 77 ? -21.028 20.079 1.724 1.00 56.00 77 GLN A C 1
ATOM 574 O O . GLN A 1 77 ? -21.068 18.873 1.497 1.00 56.00 77 GLN A O 1
ATOM 579 N N . LYS A 1 78 ? -20.943 20.965 0.729 1.00 59.06 78 LYS A N 1
ATOM 580 C CA . LYS A 1 78 ? -20.951 20.583 -0.687 1.00 59.06 78 LYS A CA 1
ATOM 581 C C . LYS A 1 78 ? -19.628 19.970 -1.150 1.00 59.06 78 LYS A C 1
ATOM 583 O O . LYS A 1 78 ? -19.625 19.187 -2.100 1.00 59.06 78 LYS A O 1
ATOM 588 N N . THR A 1 79 ? -18.515 20.303 -0.492 1.00 59.31 79 THR A N 1
ATOM 589 C CA . THR A 1 79 ? -17.239 19.597 -0.679 1.00 59.31 79 THR A CA 1
ATOM 590 C C . THR A 1 79 ? -17.208 18.250 0.039 1.00 59.31 79 THR A C 1
ATOM 592 O O . THR A 1 79 ? -16.661 17.302 -0.522 1.00 59.31 79 THR A O 1
ATOM 595 N N . GLU A 1 80 ? -17.843 18.123 1.208 1.00 61.00 80 GLU A N 1
ATOM 596 C CA . GLU A 1 80 ? -17.976 16.847 1.922 1.00 61.00 80 GLU A CA 1
ATOM 597 C C . GLU A 1 80 ? -18.853 15.850 1.150 1.00 61.00 80 GLU A C 1
ATOM 599 O O . GLU A 1 80 ? -18.384 14.745 0.877 1.00 61.00 80 GLU A O 1
ATOM 604 N N . ASP A 1 81 ? -20.044 16.261 0.692 1.00 63.44 81 ASP A N 1
ATOM 605 C CA . ASP A 1 81 ? -20.942 15.451 -0.154 1.00 63.44 81 ASP A CA 1
ATOM 606 C C . ASP A 1 81 ? -20.251 14.991 -1.451 1.00 63.44 81 ASP A C 1
ATOM 608 O O . ASP A 1 81 ? -20.361 13.833 -1.864 1.00 63.44 81 ASP A O 1
ATOM 612 N N . LEU A 1 82 ? -19.511 15.890 -2.117 1.00 62.50 82 LEU A N 1
ATOM 613 C CA . LEU A 1 82 ? -18.785 15.553 -3.344 1.00 62.50 82 LEU A CA 1
ATOM 614 C C . LEU A 1 82 ? -17.639 14.575 -3.066 1.00 62.50 82 LEU A C 1
ATOM 616 O O . LEU A 1 82 ? -17.441 13.628 -3.827 1.00 62.50 82 LEU A O 1
ATOM 620 N N . ALA A 1 83 ? -16.900 14.778 -1.975 1.00 61.97 83 ALA A N 1
ATOM 621 C CA . ALA A 1 83 ? -15.849 13.863 -1.561 1.00 61.97 83 ALA A CA 1
ATOM 622 C C . ALA A 1 83 ? -16.429 12.495 -1.167 1.00 61.97 83 ALA A C 1
ATOM 624 O O . ALA A 1 83 ? -15.877 11.478 -1.564 1.00 61.97 83 ALA A O 1
ATOM 625 N N . GLU A 1 84 ? -17.567 12.428 -0.475 1.00 65.81 84 GLU A N 1
ATOM 626 C CA . GLU A 1 84 ? -18.233 11.167 -0.123 1.00 65.81 84 GLU A CA 1
ATOM 627 C C . GLU A 1 84 ? -18.826 10.441 -1.348 1.00 65.81 84 GLU A C 1
ATOM 629 O O . GLU A 1 84 ? -18.742 9.213 -1.451 1.00 65.81 84 GLU A O 1
ATOM 634 N N . SER A 1 85 ? -19.301 11.183 -2.353 1.00 63.97 85 SER A N 1
ATOM 635 C CA . SER A 1 85 ? -19.682 10.624 -3.658 1.00 63.97 85 SER A CA 1
ATOM 636 C C . SER A 1 85 ? -18.481 10.094 -4.462 1.00 63.97 85 SER A C 1
ATOM 638 O O . SER A 1 85 ? -18.616 9.112 -5.193 1.00 63.97 85 SER A O 1
ATOM 640 N N . LEU A 1 86 ? -17.294 10.696 -4.319 1.00 61.56 86 LEU A N 1
ATOM 641 C CA . LEU A 1 86 ? -16.056 10.173 -4.907 1.00 61.56 86 LEU A CA 1
ATOM 642 C C . LEU A 1 86 ? -15.544 8.938 -4.149 1.00 61.56 86 LEU A C 1
ATOM 644 O O . LEU A 1 86 ? -15.220 7.944 -4.794 1.00 61.56 86 LEU A O 1
ATOM 648 N N . ARG A 1 87 ? -15.547 8.970 -2.810 1.00 63.06 87 ARG A N 1
ATOM 649 C CA . ARG A 1 87 ? -15.177 7.856 -1.914 1.00 63.06 87 ARG A CA 1
ATOM 650 C C . ARG A 1 87 ? -16.008 6.599 -2.183 1.00 63.06 87 ARG A C 1
ATOM 652 O O . ARG A 1 87 ? -15.478 5.524 -2.453 1.00 63.06 87 ARG A O 1
ATOM 659 N N . SER A 1 88 ? -17.333 6.743 -2.247 1.00 63.19 88 SER A N 1
ATOM 660 C CA . SER A 1 88 ? -18.232 5.644 -2.639 1.00 63.19 88 SER A CA 1
ATOM 661 C C . SER A 1 88 ? -17.929 5.105 -4.046 1.00 63.19 88 SER A C 1
ATOM 663 O O . SER A 1 88 ? -17.839 3.891 -4.220 1.00 63.19 88 SER A O 1
ATOM 665 N N . SER A 1 89 ? -17.654 5.972 -5.029 1.00 58.47 89 SER A N 1
ATOM 666 C CA . SER A 1 89 ? -17.239 5.542 -6.375 1.00 58.47 89 SER A CA 1
ATOM 667 C C . SER A 1 89 ? -15.860 4.855 -6.408 1.00 58.47 89 SER A C 1
ATOM 669 O O . SER A 1 89 ? -15.617 4.008 -7.267 1.00 58.47 89 SER A O 1
ATOM 671 N N . VAL A 1 90 ? -14.952 5.180 -5.483 1.00 58.47 90 VAL A N 1
ATOM 672 C CA . VAL A 1 90 ? -13.660 4.495 -5.312 1.00 58.47 90 VAL A CA 1
ATOM 673 C C . VAL A 1 90 ? -13.859 3.110 -4.688 1.00 58.47 90 VAL A C 1
ATOM 675 O O . VAL A 1 90 ? -13.329 2.136 -5.227 1.00 58.47 90 VAL A O 1
ATOM 678 N N . LYS A 1 91 ? -14.707 2.976 -3.657 1.00 58.16 91 LYS A N 1
ATOM 679 C CA . LYS A 1 91 ? -15.132 1.666 -3.125 1.00 58.16 91 LYS A CA 1
ATOM 680 C C . LYS A 1 91 ? -15.742 0.767 -4.206 1.00 58.16 91 LYS A C 1
ATOM 682 O O . LYS A 1 91 ? -15.327 -0.380 -4.338 1.00 58.16 91 LYS A O 1
ATOM 687 N N . GLU A 1 92 ? -16.659 1.290 -5.024 1.00 58.75 92 GLU A N 1
ATOM 688 C CA . GLU A 1 92 ? -17.290 0.547 -6.132 1.00 58.75 92 GLU A CA 1
ATOM 689 C C . GLU A 1 92 ? -16.299 0.079 -7.213 1.00 58.75 92 GLU A C 1
ATOM 691 O O . GLU A 1 92 ? -16.568 -0.884 -7.934 1.00 58.75 92 GLU A O 1
ATOM 696 N N . ARG A 1 93 ? -15.149 0.749 -7.348 1.00 61.00 93 ARG A N 1
ATOM 697 C CA . ARG A 1 93 ? -14.100 0.396 -8.317 1.00 61.00 93 ARG A CA 1
ATOM 698 C C . ARG A 1 93 ? -13.102 -0.644 -7.791 1.00 61.00 93 ARG A C 1
ATOM 700 O O . ARG A 1 93 ? -12.427 -1.285 -8.600 1.00 61.00 93 ARG A O 1
ATOM 707 N N . GLY A 1 94 ? -13.048 -0.838 -6.471 1.00 69.69 94 GLY A N 1
ATOM 708 C CA . GLY A 1 94 ? -12.204 -1.817 -5.783 1.00 69.69 94 GLY A CA 1
ATOM 709 C C . GLY A 1 94 ? -10.695 -1.565 -5.907 1.00 69.69 94 GLY A C 1
ATOM 710 O O . GLY A 1 94 ? -10.244 -0.678 -6.634 1.00 69.69 94 GLY A O 1
ATOM 711 N N . VAL A 1 95 ? -9.900 -2.419 -5.243 1.00 70.06 95 VAL A N 1
ATOM 712 C CA . VAL A 1 95 ? -8.414 -2.398 -5.278 1.00 70.06 95 VAL A CA 1
ATOM 713 C C . VAL A 1 95 ? -7.883 -2.286 -6.713 1.00 70.06 95 VAL A C 1
ATOM 715 O O . VAL A 1 95 ? -6.933 -1.569 -7.015 1.00 70.06 95 VAL A O 1
ATOM 718 N N . ALA A 1 96 ? -8.603 -2.944 -7.621 1.00 69.12 96 ALA A N 1
ATOM 719 C CA . ALA A 1 96 ? -8.376 -3.038 -9.048 1.00 69.12 96 ALA A CA 1
ATOM 720 C C . ALA A 1 96 ? -8.217 -1.719 -9.824 1.00 69.12 96 ALA A C 1
ATOM 722 O O . ALA A 1 96 ? -7.664 -1.750 -10.927 1.00 69.12 96 ALA A O 1
ATOM 723 N N . ALA A 1 97 ? -8.735 -0.606 -9.305 1.00 67.19 97 ALA A N 1
ATOM 724 C CA . ALA A 1 97 ? -8.608 0.709 -9.930 1.00 67.19 97 ALA A CA 1
ATOM 725 C C . ALA A 1 97 ? -7.493 1.573 -9.328 1.00 67.19 97 ALA A C 1
ATOM 727 O O . ALA A 1 97 ? -7.148 2.591 -9.923 1.00 67.19 97 ALA A O 1
ATOM 728 N N . VAL A 1 98 ? -6.950 1.174 -8.176 1.00 72.44 98 VAL A N 1
ATOM 729 C CA . VAL A 1 98 ? -5.851 1.865 -7.490 1.00 72.44 98 VAL A CA 1
ATOM 730 C C . VAL A 1 98 ? -4.520 1.186 -7.813 1.00 72.44 98 VAL A C 1
ATOM 732 O O . VAL A 1 98 ? -3.563 1.866 -8.157 1.00 72.44 98 VAL A O 1
ATOM 735 N N . ALA A 1 99 ? -4.486 -0.150 -7.800 1.00 77.31 99 ALA A N 1
ATOM 736 C CA . ALA A 1 99 ? -3.322 -0.943 -8.180 1.00 77.31 99 ALA A CA 1
ATOM 737 C C . ALA A 1 99 ? -3.283 -1.197 -9.702 1.00 77.31 99 ALA A C 1
ATOM 739 O O . ALA A 1 99 ? -3.733 -2.232 -10.215 1.00 77.31 99 ALA A O 1
ATOM 740 N N . THR A 1 100 ? -2.808 -0.204 -10.453 1.00 83.75 100 THR A N 1
ATOM 741 C CA . THR A 1 100 ? -2.768 -0.213 -11.923 1.00 83.75 100 THR A CA 1
ATOM 742 C C . THR A 1 100 ? -1.426 -0.679 -12.490 1.00 83.75 100 THR A C 1
ATOM 744 O O . THR A 1 100 ? -1.391 -1.293 -13.562 1.00 83.75 100 THR A O 1
ATOM 747 N N . LEU A 1 101 ? -0.326 -0.459 -11.771 1.00 81.56 101 LEU A N 1
ATOM 748 C CA . LEU A 1 101 ? 1.037 -0.732 -12.204 1.00 81.56 101 LEU A CA 1
ATOM 749 C C . LEU A 1 101 ? 1.262 -2.231 -12.384 1.00 81.56 101 LEU A C 1
ATOM 751 O O . LEU A 1 101 ? 1.740 -2.646 -13.440 1.00 81.56 101 LEU A O 1
ATOM 755 N N . LYS A 1 102 ? 0.794 -3.062 -11.442 1.00 79.56 102 LYS A N 1
ATOM 756 C CA . LYS A 1 102 ? 0.867 -4.536 -11.546 1.00 79.56 102 LYS A CA 1
ATOM 757 C C . LYS A 1 102 ? 0.138 -5.116 -12.764 1.00 79.56 102 LYS A C 1
ATOM 759 O O . LYS A 1 102 ? 0.392 -6.253 -13.156 1.00 79.56 102 LYS A O 1
ATOM 764 N N . ARG A 1 103 ? -0.762 -4.340 -13.376 1.00 82.81 103 ARG A N 1
ATOM 765 C CA . ARG A 1 103 ? -1.545 -4.700 -14.572 1.00 82.81 103 ARG A CA 1
ATOM 766 C C . ARG A 1 103 ? -0.912 -4.174 -15.858 1.00 82.81 103 ARG A C 1
ATOM 768 O O . ARG A 1 103 ? -1.299 -4.595 -16.948 1.00 82.81 103 ARG A O 1
ATOM 775 N N . SER A 1 104 ? 0.053 -3.262 -15.747 1.00 87.81 104 SER A N 1
ATOM 776 C CA . SER A 1 104 ? 0.789 -2.723 -16.883 1.00 87.81 104 SER A CA 1
ATOM 777 C C . SER A 1 104 ? 1.634 -3.825 -17.532 1.00 87.81 104 SER A C 1
ATOM 779 O O . SER A 1 104 ? 2.442 -4.463 -16.849 1.00 87.81 104 SER A O 1
ATOM 781 N N . PRO A 1 105 ? 1.537 -4.039 -18.858 1.00 84.38 105 PRO A N 1
ATOM 782 C CA . PRO A 1 105 ? 2.362 -5.037 -19.536 1.00 84.38 105 PRO A CA 1
ATOM 783 C C . PRO A 1 105 ? 3.857 -4.704 -19.444 1.00 84.38 105 PRO A C 1
ATOM 785 O O . PRO A 1 105 ? 4.677 -5.616 -19.443 1.00 84.38 105 PRO A O 1
ATOM 788 N N . LYS A 1 106 ? 4.213 -3.414 -19.309 1.00 85.94 106 LYS A N 1
ATOM 789 C CA . LYS A 1 106 ? 5.598 -2.972 -19.085 1.00 85.94 106 LYS A CA 1
ATOM 790 C C . LYS A 1 106 ? 6.146 -3.493 -17.757 1.00 85.94 106 LYS A C 1
ATOM 792 O O . LYS A 1 106 ? 7.248 -4.023 -17.727 1.00 85.94 106 LYS A O 1
ATOM 797 N N . TYR A 1 107 ? 5.364 -3.364 -16.686 1.00 88.06 107 TYR A N 1
ATOM 798 C CA . TYR A 1 107 ? 5.750 -3.810 -15.350 1.00 88.06 107 TYR A CA 1
ATOM 799 C C . TYR A 1 107 ? 5.945 -5.328 -15.313 1.00 88.06 107 TYR A C 1
ATOM 801 O O . TYR A 1 107 ? 6.992 -5.802 -14.885 1.00 88.06 107 TYR A O 1
ATOM 809 N N . LEU A 1 108 ? 4.978 -6.090 -15.836 1.00 87.19 108 LEU A N 1
ATOM 810 C CA . LEU A 1 108 ? 5.040 -7.555 -15.848 1.00 87.19 108 LEU A CA 1
ATOM 811 C C . LEU A 1 108 ? 6.231 -8.091 -16.658 1.00 87.19 108 LEU A C 1
ATOM 813 O O . LEU A 1 108 ? 6.925 -8.993 -16.193 1.00 87.19 108 LEU A O 1
ATOM 817 N N . ASP A 1 109 ? 6.496 -7.527 -17.840 1.00 87.94 109 ASP A N 1
ATOM 818 C CA . ASP A 1 109 ? 7.651 -7.898 -18.669 1.00 87.94 109 ASP A CA 1
ATOM 819 C C . ASP A 1 109 ? 8.984 -7.523 -17.992 1.00 87.94 109 ASP A C 1
ATOM 821 O O . ASP A 1 109 ? 9.939 -8.299 -18.018 1.00 87.94 109 ASP A O 1
ATOM 825 N N . HIS A 1 110 ? 9.052 -6.368 -17.320 1.00 87.44 110 HIS A N 1
ATOM 826 C CA . HIS A 1 110 ? 10.257 -5.914 -16.617 1.00 87.44 110 HIS A CA 1
ATOM 827 C C . HIS A 1 110 ? 10.569 -6.740 -15.364 1.00 87.44 110 HIS A C 1
ATOM 829 O O . HIS A 1 110 ? 11.679 -7.253 -15.227 1.00 87.44 110 HIS A O 1
ATOM 835 N N . VAL A 1 111 ? 9.579 -6.951 -14.492 1.00 87.50 111 VAL A N 1
ATOM 836 C CA . VAL A 1 111 ? 9.710 -7.795 -13.292 1.00 87.50 111 VAL A CA 1
ATOM 837 C C . VAL A 1 111 ? 10.057 -9.235 -13.682 1.00 87.50 111 VAL A C 1
ATOM 839 O O . VAL A 1 111 ? 10.933 -9.841 -13.067 1.00 87.50 111 VAL A O 1
ATOM 842 N N . GLN A 1 112 ? 9.463 -9.774 -14.756 1.00 87.69 112 GLN A N 1
ATOM 843 C CA . GLN A 1 112 ? 9.816 -11.110 -15.247 1.00 87.69 112 GLN A CA 1
ATOM 844 C C . GLN A 1 112 ? 11.248 -11.184 -15.805 1.00 87.69 112 GLN A C 1
ATOM 846 O O . GLN A 1 112 ? 11.903 -12.215 -15.637 1.00 87.69 112 GLN A O 1
ATOM 851 N N . LYS A 1 113 ? 11.755 -10.132 -16.464 1.00 86.19 113 LYS A N 1
ATOM 852 C CA . LYS A 1 113 ? 13.167 -10.073 -16.880 1.00 86.19 113 LYS A CA 1
ATOM 853 C C . LYS A 1 113 ? 14.084 -10.079 -15.664 1.00 86.19 113 LYS A C 1
ATOM 855 O O . LYS A 1 113 ? 14.963 -10.933 -15.608 1.00 86.19 113 LYS A O 1
ATOM 860 N N . ILE A 1 114 ? 13.845 -9.200 -14.690 1.00 85.44 114 ILE A N 1
ATOM 861 C CA . ILE A 1 114 ? 14.650 -9.115 -13.463 1.00 85.44 114 ILE A CA 1
ATOM 862 C C . ILE A 1 114 ? 14.668 -10.447 -12.719 1.00 85.44 114 ILE A C 1
ATOM 864 O O . ILE A 1 114 ? 15.752 -10.920 -12.400 1.00 85.44 114 ILE A O 1
ATOM 868 N N . GLN A 1 115 ? 13.514 -11.096 -12.524 1.00 84.94 115 GLN A N 1
ATOM 869 C CA . GLN A 1 115 ? 13.456 -12.410 -11.872 1.00 84.94 115 GLN A CA 1
ATOM 870 C C . GLN A 1 115 ? 14.394 -13.417 -12.553 1.00 84.94 115 GLN A C 1
ATOM 872 O O . GLN A 1 115 ? 15.153 -14.093 -11.874 1.00 84.94 115 GLN A O 1
ATOM 877 N N . ARG A 1 116 ? 14.419 -13.471 -13.895 1.00 83.81 116 ARG A N 1
ATOM 878 C CA . ARG A 1 116 ? 15.331 -14.367 -14.630 1.00 83.81 116 ARG A CA 1
ATOM 879 C C . ARG A 1 116 ? 16.805 -14.009 -14.441 1.00 83.81 116 ARG A C 1
ATOM 881 O O . ARG A 1 116 ? 17.620 -14.922 -14.406 1.00 83.81 116 ARG A O 1
ATOM 888 N N . PHE A 1 117 ? 17.156 -12.725 -14.352 1.00 76.94 117 PHE A N 1
ATOM 889 C CA . PHE A 1 117 ? 18.533 -12.312 -14.059 1.00 76.94 117 PHE A CA 1
ATOM 890 C C . PHE A 1 117 ? 18.933 -12.693 -12.629 1.00 76.94 117 PHE A C 1
ATOM 892 O O . PHE A 1 117 ? 19.980 -13.303 -12.449 1.00 76.94 117 PHE A O 1
ATOM 899 N N . VAL A 1 118 ? 18.071 -12.436 -11.640 1.00 77.56 118 VAL A N 1
ATOM 900 C CA . VAL A 1 118 ? 18.294 -12.826 -10.237 1.00 77.56 118 VAL A CA 1
ATOM 901 C C . VAL A 1 118 ? 18.430 -14.348 -10.102 1.00 77.56 118 VAL A C 1
ATOM 903 O O . VAL A 1 118 ? 19.398 -14.814 -9.510 1.00 77.56 118 VAL A O 1
ATOM 906 N N . ASP A 1 119 ? 17.539 -15.130 -10.720 1.00 76.75 119 ASP A N 1
ATOM 907 C CA . ASP A 1 119 ? 17.594 -16.601 -10.704 1.00 76.75 119 ASP A CA 1
ATOM 908 C C . ASP A 1 119 ? 18.895 -17.144 -11.332 1.00 76.75 119 ASP A C 1
ATOM 910 O O . ASP A 1 119 ? 19.426 -18.166 -10.889 1.00 76.75 119 ASP A O 1
ATOM 914 N N . VAL A 1 120 ? 19.409 -16.488 -12.381 1.00 72.81 120 VAL A N 1
ATOM 915 C CA . VAL A 1 120 ? 20.656 -16.866 -13.072 1.00 72.81 120 VAL A CA 1
ATOM 916 C C . VAL A 1 120 ? 21.895 -16.455 -12.275 1.00 72.81 120 VAL A C 1
ATOM 918 O O . VAL A 1 120 ? 22.837 -17.247 -12.204 1.00 72.81 120 VAL A O 1
ATOM 921 N N . ASP A 1 121 ? 21.890 -15.279 -11.647 1.00 66.44 121 ASP A N 1
ATOM 922 C CA . ASP A 1 121 ? 22.978 -14.806 -10.784 1.00 66.44 121 ASP A CA 1
ATOM 923 C C . ASP A 1 121 ? 23.092 -15.667 -9.504 1.00 66.44 121 ASP A C 1
ATOM 925 O O . ASP A 1 121 ? 24.199 -16.027 -9.111 1.00 66.44 121 ASP A O 1
ATOM 929 N N . ASP A 1 122 ? 21.974 -16.105 -8.903 1.00 62.72 122 ASP A N 1
ATOM 930 C CA . ASP A 1 122 ? 21.979 -17.059 -7.771 1.00 62.72 122 ASP A CA 1
ATOM 931 C C . ASP A 1 122 ? 22.408 -18.478 -8.205 1.00 62.72 122 ASP A C 1
ATOM 933 O O . ASP A 1 122 ? 23.096 -19.195 -7.473 1.00 62.72 122 ASP A O 1
ATOM 937 N N . SER A 1 123 ? 22.010 -18.912 -9.408 1.00 61.09 123 SER A N 1
ATOM 938 C CA . SER A 1 123 ? 22.319 -20.259 -9.922 1.00 61.09 123 SER A CA 1
ATOM 939 C C . SER A 1 123 ? 23.736 -20.396 -10.476 1.00 61.09 123 SER A C 1
ATOM 941 O O . SER A 1 123 ? 24.248 -21.515 -10.597 1.00 61.09 123 SER A O 1
ATOM 943 N N . SER A 1 124 ? 24.372 -19.289 -10.861 1.00 53.62 124 SER A N 1
ATOM 944 C CA . SER A 1 124 ? 25.703 -19.289 -11.451 1.00 53.62 124 SER A CA 1
ATOM 945 C C . SER A 1 124 ? 26.656 -18.403 -10.657 1.00 53.62 124 SER A C 1
ATOM 947 O O . SER A 1 124 ? 26.598 -17.183 -10.704 1.00 53.62 124 SER A O 1
ATOM 949 N N . ALA A 1 125 ? 27.655 -19.030 -10.028 1.00 52.59 125 ALA A N 1
ATOM 950 C CA . ALA A 1 125 ? 28.839 -18.346 -9.496 1.00 52.59 125 ALA A CA 1
ATOM 951 C C . ALA A 1 125 ? 29.762 -17.820 -10.627 1.00 52.59 125 ALA A C 1
ATOM 953 O O . ALA A 1 125 ? 30.992 -17.904 -10.548 1.00 52.59 125 ALA A O 1
ATOM 954 N N . ALA A 1 126 ? 29.166 -17.352 -11.726 1.00 50.81 126 ALA A N 1
ATOM 955 C CA . ALA A 1 126 ? 29.841 -16.681 -12.815 1.00 50.81 126 ALA A CA 1
ATOM 956 C C . ALA A 1 126 ? 30.370 -15.336 -12.307 1.00 50.81 126 ALA A C 1
ATOM 958 O O . ALA A 1 126 ? 29.764 -14.684 -11.459 1.00 50.81 126 ALA A O 1
ATOM 959 N N . LYS A 1 127 ? 31.541 -14.926 -12.801 1.00 50.56 127 LYS A N 1
ATOM 960 C CA . LYS A 1 127 ? 32.102 -13.638 -12.396 1.00 50.56 127 LYS A CA 1
ATOM 961 C C . LYS A 1 127 ? 31.156 -12.507 -12.811 1.00 50.56 127 LYS A C 1
ATOM 963 O O . LYS A 1 127 ? 30.711 -12.540 -13.960 1.00 50.56 127 LYS A O 1
ATOM 968 N N . PRO A 1 128 ? 30.950 -11.491 -11.954 1.00 53.91 128 PRO A N 1
ATOM 969 C CA . PRO A 1 128 ? 30.281 -10.264 -12.361 1.00 53.91 128 PRO A CA 1
ATOM 970 C C . PRO A 1 128 ? 30.943 -9.713 -13.632 1.00 53.91 128 PRO A C 1
ATOM 972 O O . PRO A 1 128 ? 32.147 -9.437 -13.636 1.00 53.91 128 PRO A O 1
ATOM 975 N N . GLN A 1 129 ? 30.180 -9.614 -14.724 1.00 55.94 129 GLN A N 1
ATOM 976 C CA . GLN A 1 129 ? 30.652 -8.965 -15.944 1.00 55.94 129 GLN A CA 1
ATOM 977 C C . GLN A 1 129 ? 30.477 -7.448 -15.805 1.00 55.94 129 GLN A C 1
ATOM 979 O O . GLN A 1 129 ? 29.402 -7.017 -15.389 1.00 55.94 129 GLN A O 1
ATOM 984 N N . PRO A 1 130 ? 31.497 -6.644 -16.158 1.00 56.38 130 PRO A N 1
ATOM 985 C CA . PRO A 1 130 ? 31.373 -5.197 -16.271 1.00 56.38 130 PRO A CA 1
ATOM 986 C C . PRO A 1 130 ? 30.136 -4.784 -17.064 1.00 56.38 130 PRO A C 1
ATOM 988 O O . PRO A 1 130 ? 29.914 -5.270 -18.173 1.00 56.38 130 PRO A O 1
ATOM 991 N N . LEU A 1 131 ? 29.360 -3.863 -16.502 1.00 61.34 131 LEU A N 1
ATOM 992 C CA . LEU A 1 131 ? 28.245 -3.236 -17.197 1.00 61.34 131 LEU A CA 1
ATOM 993 C C . LEU A 1 131 ? 28.787 -2.203 -18.176 1.00 61.34 131 LEU A C 1
ATOM 995 O O . LEU A 1 131 ? 29.282 -1.151 -17.777 1.00 61.34 131 LEU A O 1
ATOM 999 N N . GLU A 1 132 ? 28.694 -2.513 -19.464 1.00 60.16 132 GLU A N 1
ATOM 1000 C CA . GLU A 1 132 ? 29.028 -1.568 -20.524 1.00 60.16 132 GLU A CA 1
ATOM 1001 C C . GLU A 1 132 ? 27.859 -0.592 -20.748 1.00 60.16 132 GLU A C 1
ATOM 1003 O O . GLU A 1 132 ? 26.685 -0.983 -20.765 1.00 60.16 132 GLU A O 1
ATOM 1008 N N . GLU A 1 133 ? 28.174 0.691 -20.914 1.00 58.31 133 GLU A N 1
ATOM 1009 C CA . GLU A 1 133 ? 27.197 1.742 -21.209 1.00 58.31 133 GLU A CA 1
ATOM 1010 C C . GLU A 1 133 ? 26.561 1.494 -22.591 1.00 58.31 133 GLU A C 1
ATOM 1012 O O . GLU A 1 133 ? 27.260 1.280 -23.583 1.00 58.31 133 GLU A O 1
ATOM 1017 N N . GLY A 1 134 ? 25.225 1.463 -22.655 1.00 61.06 134 GLY A N 1
ATOM 1018 C CA . GLY A 1 134 ? 24.480 1.026 -23.847 1.00 61.06 134 GLY A CA 1
ATOM 1019 C C . GLY A 1 134 ? 24.281 -0.494 -23.974 1.00 61.06 134 GLY A C 1
ATOM 1020 O O . GLY A 1 134 ? 23.824 -0.970 -25.015 1.00 61.06 134 GLY A O 1
ATOM 1021 N N . SER A 1 135 ? 24.604 -1.274 -22.936 1.00 74.12 135 SER A N 1
ATOM 1022 C CA . SER A 1 135 ? 24.185 -2.677 -22.834 1.00 74.12 135 SER A CA 1
ATOM 1023 C C . SER A 1 135 ? 22.704 -2.813 -22.450 1.00 74.12 135 SER A C 1
ATOM 1025 O O . SER A 1 135 ? 22.127 -1.960 -21.777 1.00 74.12 135 SER A O 1
ATOM 1027 N N . VAL A 1 136 ? 22.095 -3.952 -22.806 1.00 76.12 136 VAL A N 1
ATOM 1028 C CA . VAL A 1 136 ? 20.705 -4.289 -22.429 1.00 76.12 136 VAL A CA 1
ATOM 1029 C C . VAL A 1 136 ? 20.513 -4.320 -20.905 1.00 76.12 136 VAL A C 1
ATOM 1031 O O . VAL A 1 136 ? 19.413 -4.078 -20.417 1.00 76.12 136 VAL A O 1
ATOM 1034 N N . GLU A 1 137 ? 21.573 -4.606 -20.145 1.00 75.31 137 GLU A N 1
ATOM 1035 C CA . GLU A 1 137 ? 21.542 -4.585 -18.681 1.00 75.31 137 GLU A CA 1
ATOM 1036 C C . GLU A 1 137 ? 21.546 -3.154 -18.117 1.00 75.31 137 GLU A C 1
ATOM 1038 O O . GLU A 1 137 ? 20.825 -2.890 -17.157 1.00 75.31 137 GLU A O 1
ATOM 1043 N N . TYR A 1 138 ? 22.279 -2.217 -18.733 1.00 81.19 138 TYR A N 1
ATOM 1044 C CA . TYR A 1 138 ? 22.242 -0.797 -18.361 1.00 81.19 138 TYR A CA 1
ATOM 1045 C C . TYR A 1 138 ? 20.836 -0.207 -18.561 1.00 81.19 138 TYR A C 1
ATOM 1047 O O . TYR A 1 138 ? 20.272 0.371 -17.632 1.00 81.19 138 TYR A O 1
ATOM 1055 N N . ASP A 1 139 ? 20.222 -0.445 -19.726 1.00 83.19 139 ASP A N 1
ATOM 1056 C CA . ASP A 1 139 ? 18.838 -0.028 -20.005 1.00 83.19 139 ASP A CA 1
ATOM 1057 C C . ASP A 1 139 ? 17.843 -0.633 -18.996 1.00 83.19 139 ASP A C 1
ATOM 1059 O O . ASP A 1 139 ? 16.876 0.021 -18.586 1.00 83.19 139 ASP A O 1
ATOM 1063 N N . LEU A 1 140 ? 18.088 -1.876 -18.557 1.00 85.00 140 LEU A N 1
ATOM 1064 C CA . LEU A 1 140 ? 17.280 -2.543 -17.537 1.00 85.00 140 LEU A CA 1
ATOM 1065 C C . LEU A 1 140 ? 17.449 -1.883 -16.159 1.00 85.00 140 LEU A C 1
ATOM 1067 O O . LEU A 1 140 ? 16.453 -1.727 -15.457 1.00 85.00 140 LEU A O 1
ATOM 1071 N N . VAL A 1 141 ? 18.657 -1.454 -15.777 1.00 85.69 141 VAL A N 1
ATOM 1072 C CA . VAL A 1 141 ? 18.915 -0.715 -14.524 1.00 85.69 141 VAL A CA 1
ATOM 1073 C C . VAL A 1 141 ? 18.253 0.667 -14.543 1.00 85.69 141 VAL A C 1
ATOM 1075 O O . VAL A 1 141 ? 17.565 1.016 -13.585 1.00 85.69 141 VAL A O 1
ATOM 1078 N N . VAL A 1 142 ? 18.361 1.426 -15.638 1.00 87.25 142 VAL A N 1
ATOM 1079 C CA . VAL A 1 142 ? 17.690 2.737 -15.765 1.00 87.25 142 VAL A CA 1
ATOM 1080 C C . VAL A 1 142 ? 16.169 2.579 -15.667 1.00 87.25 142 VAL A C 1
ATOM 1082 O O . VAL A 1 142 ? 15.532 3.211 -14.826 1.00 87.25 142 VAL A O 1
ATOM 1085 N N . THR A 1 143 ? 15.594 1.647 -16.435 1.00 88.88 143 THR A N 1
ATOM 1086 C CA . THR A 1 143 ? 14.148 1.352 -16.397 1.00 88.88 143 THR A CA 1
ATOM 1087 C C . THR A 1 143 ? 13.694 0.836 -15.022 1.00 88.88 143 THR A C 1
ATOM 1089 O O . THR A 1 143 ? 12.548 1.044 -14.627 1.00 88.88 143 THR A O 1
ATOM 1092 N N . SER A 1 144 ? 14.582 0.177 -14.268 1.00 89.50 144 SER A N 1
ATOM 1093 C CA . SER A 1 144 ? 14.304 -0.273 -12.899 1.00 89.50 144 SER A CA 1
ATOM 1094 C C . SER A 1 144 ? 14.107 0.899 -11.947 1.00 89.50 144 SER A C 1
ATOM 1096 O O . SER A 1 144 ? 13.121 0.904 -11.217 1.00 89.50 144 SER A O 1
ATOM 1098 N N . ASN A 1 145 ? 14.979 1.908 -11.996 1.00 89.69 145 ASN A N 1
ATOM 1099 C CA . ASN A 1 145 ? 14.862 3.099 -11.152 1.00 89.69 145 ASN A CA 1
ATOM 1100 C C . ASN A 1 145 ? 13.545 3.848 -11.424 1.00 89.69 145 ASN A C 1
ATOM 1102 O O . ASN A 1 145 ? 12.810 4.156 -10.485 1.00 89.69 145 ASN A O 1
ATOM 1106 N N . ASP A 1 146 ? 13.192 4.043 -12.699 1.00 90.50 146 ASP A N 1
ATOM 1107 C CA . ASP A 1 146 ? 11.919 4.663 -13.100 1.00 90.50 146 ASP A CA 1
ATOM 1108 C C . ASP A 1 146 ? 10.698 3.878 -12.589 1.00 90.50 146 ASP A C 1
ATOM 1110 O O . ASP A 1 146 ? 9.677 4.463 -12.215 1.00 90.50 146 ASP A O 1
ATOM 1114 N N . LEU A 1 147 ? 10.775 2.543 -12.578 1.00 90.25 147 LEU A N 1
ATOM 1115 C CA . LEU A 1 147 ? 9.708 1.684 -12.060 1.00 90.25 147 LEU A CA 1
ATOM 1116 C C . LEU A 1 147 ? 9.649 1.666 -10.531 1.00 90.25 147 LEU A C 1
ATOM 1118 O O . LEU A 1 147 ? 8.558 1.525 -9.991 1.00 90.25 147 LEU A O 1
ATOM 1122 N N . MET A 1 148 ? 10.767 1.838 -9.825 1.00 90.25 148 MET A N 1
ATOM 1123 C CA . MET A 1 148 ? 10.771 1.921 -8.360 1.00 90.25 148 MET A CA 1
ATOM 1124 C C . MET A 1 148 ? 10.039 3.169 -7.859 1.00 90.25 148 MET A C 1
ATOM 1126 O O . MET A 1 148 ? 9.275 3.057 -6.905 1.00 90.25 148 MET A O 1
ATOM 1130 N N . VAL A 1 149 ? 10.184 4.308 -8.547 1.00 91.62 149 VAL A N 1
ATOM 1131 C CA . VAL A 1 149 ? 9.397 5.524 -8.260 1.00 91.62 149 VAL A CA 1
ATOM 1132 C C . VAL A 1 149 ? 7.901 5.270 -8.483 1.00 91.62 149 VAL A C 1
ATOM 1134 O O . VAL A 1 149 ? 7.096 5.545 -7.601 1.00 91.62 149 VAL A O 1
ATOM 1137 N N . GLN A 1 150 ? 7.527 4.645 -9.606 1.00 91.94 150 GLN A N 1
ATOM 1138 C CA . GLN A 1 150 ? 6.127 4.281 -9.881 1.00 91.94 150 GLN A CA 1
ATOM 1139 C C . GLN A 1 150 ? 5.550 3.293 -8.851 1.00 91.94 150 GLN A C 1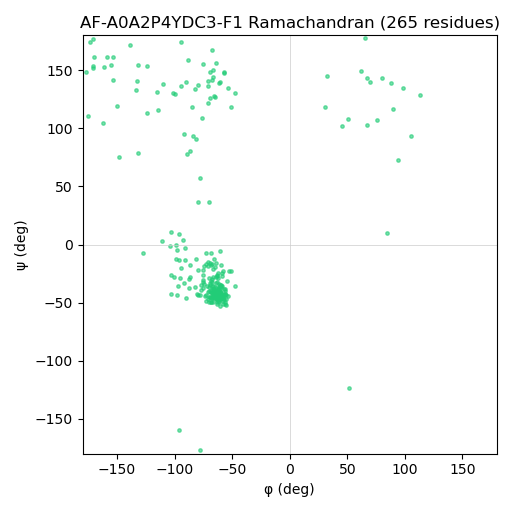
ATOM 1141 O O . GLN A 1 150 ? 4.358 3.351 -8.553 1.00 91.94 150 GLN A O 1
ATOM 1146 N N . ILE A 1 151 ? 6.365 2.377 -8.312 1.00 92.38 151 ILE A N 1
ATOM 1147 C CA . ILE A 1 151 ? 5.938 1.476 -7.233 1.00 92.38 151 ILE A CA 1
ATOM 1148 C C . ILE A 1 151 ? 5.670 2.266 -5.948 1.00 92.38 151 ILE A C 1
ATOM 1150 O O . ILE A 1 151 ? 4.682 1.979 -5.280 1.00 92.38 151 ILE A O 1
ATOM 1154 N N . ASP A 1 152 ? 6.499 3.255 -5.609 1.00 93.19 152 ASP A N 1
ATOM 1155 C CA . ASP A 1 152 ? 6.291 4.085 -4.417 1.00 93.19 152 ASP A CA 1
ATOM 1156 C C . ASP A 1 152 ? 5.023 4.946 -4.523 1.00 93.19 152 ASP A C 1
ATOM 1158 O O . ASP A 1 152 ? 4.212 4.944 -3.593 1.00 93.19 152 ASP A O 1
ATOM 1162 N N . ASP A 1 153 ? 4.785 5.572 -5.681 1.00 92.81 153 ASP A N 1
ATOM 1163 C CA . ASP A 1 153 ? 3.537 6.296 -5.968 1.00 92.81 153 ASP A CA 1
ATOM 1164 C C . ASP A 1 153 ? 2.299 5.387 -5.801 1.00 92.81 153 ASP A C 1
ATOM 1166 O O . ASP A 1 153 ? 1.285 5.790 -5.219 1.00 92.81 153 ASP A O 1
ATOM 1170 N N . GLU A 1 154 ? 2.369 4.136 -6.280 1.00 92.75 154 GLU A N 1
ATOM 1171 C CA . GLU A 1 154 ? 1.261 3.182 -6.159 1.00 92.75 154 GLU A CA 1
ATOM 1172 C C . GLU A 1 154 ? 1.120 2.607 -4.736 1.00 92.75 154 GLU A C 1
ATOM 1174 O O . GLU A 1 154 ? -0.005 2.403 -4.279 1.00 92.75 154 GLU A O 1
ATOM 1179 N N . ILE A 1 155 ? 2.213 2.429 -3.982 1.00 94.25 155 ILE A N 1
ATOM 1180 C CA . ILE A 1 155 ? 2.163 2.076 -2.551 1.00 94.25 155 ILE A CA 1
ATOM 1181 C C . ILE A 1 155 ? 1.437 3.171 -1.760 1.00 94.25 155 ILE A C 1
ATOM 1183 O O . ILE A 1 155 ? 0.563 2.846 -0.954 1.00 94.25 155 ILE A O 1
ATOM 1187 N N . GLU A 1 156 ? 1.721 4.456 -2.006 1.00 93.88 156 GLU A N 1
ATOM 1188 C CA . GLU A 1 156 ? 0.971 5.541 -1.363 1.00 93.88 156 GLU A CA 1
ATOM 1189 C C . GLU A 1 156 ? -0.507 5.568 -1.785 1.00 93.88 156 GLU A C 1
ATOM 1191 O O . GLU A 1 156 ? -1.388 5.825 -0.959 1.00 93.88 156 GLU A O 1
ATOM 1196 N N . ALA A 1 157 ? -0.805 5.324 -3.064 1.00 92.06 157 ALA A N 1
ATOM 1197 C CA . ALA A 1 157 ? -2.178 5.293 -3.561 1.00 92.06 157 ALA A CA 1
ATOM 1198 C C . ALA A 1 157 ? -2.990 4.158 -2.911 1.00 92.06 157 ALA A C 1
ATOM 1200 O O . ALA A 1 157 ? -4.099 4.391 -2.421 1.00 92.06 157 ALA A O 1
ATOM 1201 N N . VAL A 1 158 ? -2.423 2.949 -2.838 1.00 92.94 158 VAL A N 1
ATOM 1202 C CA . VAL A 1 158 ? -3.057 1.799 -2.178 1.00 92.94 158 VAL A CA 1
ATOM 1203 C C . VAL A 1 158 ? -3.145 2.017 -0.663 1.00 92.94 158 VAL A C 1
ATOM 1205 O O . VAL A 1 158 ? -4.165 1.672 -0.073 1.00 92.94 158 VAL A O 1
ATOM 1208 N N . HIS A 1 159 ? -2.160 2.667 -0.031 1.00 94.88 159 HIS A N 1
ATOM 1209 C CA . HIS A 1 159 ? -2.240 3.044 1.384 1.00 94.88 159 HIS A CA 1
ATOM 1210 C C . HIS A 1 159 ? -3.455 3.934 1.675 1.00 94.88 159 HIS A C 1
ATOM 1212 O O . HIS A 1 159 ? -4.265 3.597 2.538 1.00 94.88 159 HIS A O 1
ATOM 1218 N N . ARG A 1 160 ? -3.637 5.014 0.900 1.00 93.19 160 ARG A N 1
ATOM 1219 C CA . ARG A 1 160 ? -4.797 5.919 1.016 1.00 93.19 160 ARG A CA 1
ATOM 1220 C C . ARG A 1 160 ? -6.123 5.164 0.862 1.00 93.19 160 ARG A C 1
ATOM 1222 O O . ARG A 1 160 ? -7.053 5.411 1.622 1.00 93.19 160 ARG A O 1
ATOM 1229 N N . PHE A 1 161 ? -6.192 4.206 -0.065 1.00 93.12 161 PHE A N 1
ATOM 1230 C CA . PHE A 1 161 ? -7.372 3.358 -0.274 1.00 93.12 161 PHE A CA 1
ATOM 1231 C C . PHE A 1 161 ? -7.666 2.419 0.912 1.00 93.12 161 PHE A C 1
ATOM 1233 O O . PHE A 1 161 ? -8.817 2.310 1.338 1.00 93.12 161 PHE A O 1
ATOM 1240 N N . ILE A 1 162 ? -6.645 1.766 1.483 1.00 94.25 162 ILE A N 1
ATOM 1241 C CA . ILE A 1 162 ? -6.801 0.935 2.692 1.00 94.25 162 ILE A CA 1
ATOM 1242 C C . ILE A 1 162 ? -7.270 1.812 3.859 1.00 94.25 162 ILE A C 1
ATOM 1244 O O . ILE A 1 162 ? -8.227 1.445 4.544 1.00 94.25 162 ILE A O 1
ATOM 1248 N N . ALA A 1 163 ? -6.637 2.972 4.061 1.00 93.81 163 ALA A N 1
ATOM 1249 C CA . ALA A 1 163 ? -6.967 3.900 5.137 1.00 93.81 163 ALA A CA 1
ATOM 1250 C C . ALA A 1 163 ? -8.411 4.416 5.038 1.00 93.81 163 ALA A C 1
ATOM 1252 O O . ALA A 1 163 ? -9.128 4.408 6.036 1.00 93.81 163 ALA A O 1
ATOM 1253 N N . GLU A 1 164 ? -8.882 4.768 3.837 1.00 92.00 164 GLU A N 1
ATOM 1254 C CA . GLU A 1 164 ? -10.265 5.201 3.602 1.00 92.00 164 GLU A CA 1
ATOM 1255 C C . GLU A 1 164 ? -11.293 4.125 3.995 1.00 92.00 164 GLU A C 1
ATOM 1257 O O . GLU A 1 164 ? -12.286 4.423 4.663 1.00 92.00 164 GLU A O 1
ATOM 1262 N N . ILE A 1 165 ? -11.053 2.859 3.630 1.00 91.88 165 ILE A N 1
ATOM 1263 C CA . ILE A 1 165 ? -11.943 1.752 4.006 1.00 91.88 165 ILE A CA 1
ATOM 1264 C C . ILE A 1 165 ? -11.865 1.496 5.515 1.00 91.88 165 ILE A C 1
ATOM 1266 O O . ILE A 1 165 ? -12.894 1.388 6.187 1.00 91.88 165 ILE A O 1
ATOM 1270 N N . TYR A 1 166 ? -10.651 1.388 6.058 1.00 94.50 166 TYR A N 1
ATOM 1271 C CA . TYR A 1 166 ? -10.417 0.970 7.438 1.00 94.50 166 TYR A CA 1
ATOM 1272 C C . TYR A 1 166 ? -10.749 2.062 8.471 1.00 94.50 166 TYR A C 1
ATOM 1274 O O . TYR A 1 166 ? -11.036 1.741 9.628 1.00 94.50 166 TYR A O 1
ATOM 1282 N N . ALA A 1 167 ? -10.843 3.331 8.057 1.00 93.06 167 ALA A N 1
ATOM 1283 C CA . ALA A 1 167 ? -11.309 4.439 8.890 1.00 93.06 167 ALA A CA 1
ATOM 1284 C C . ALA A 1 167 ? -12.728 4.237 9.457 1.00 93.06 167 ALA A C 1
ATOM 1286 O O . ALA A 1 167 ? -13.047 4.778 10.512 1.00 93.06 167 ALA A O 1
ATOM 1287 N N . ALA A 1 168 ? -13.567 3.401 8.832 1.00 92.00 168 ALA A N 1
ATOM 1288 C CA . ALA A 1 168 ? -14.860 3.010 9.402 1.00 92.00 168 ALA A CA 1
ATOM 1289 C C . ALA A 1 168 ? -14.732 2.222 10.727 1.00 92.00 168 ALA A C 1
ATOM 1291 O O . ALA A 1 168 ? -15.648 2.251 11.556 1.00 92.00 168 ALA A O 1
ATOM 1292 N N . LYS A 1 169 ? -13.600 1.530 10.929 1.00 92.50 169 LYS A N 1
ATOM 1293 C CA . LYS A 1 169 ? -13.284 0.732 12.123 1.00 92.50 169 LYS A CA 1
ATOM 1294 C C . LYS A 1 169 ? -12.309 1.420 13.069 1.00 92.50 169 LYS A C 1
ATOM 1296 O O . LYS A 1 169 ? -12.490 1.317 14.278 1.00 92.50 169 LYS A O 1
ATOM 1301 N N . PHE A 1 170 ? -11.265 2.053 12.542 1.00 94.31 170 PHE A N 1
ATOM 1302 C CA . PHE A 1 170 ? -10.205 2.646 13.355 1.00 94.31 170 PHE A CA 1
ATOM 1303 C C . PHE A 1 170 ? -9.621 3.889 12.653 1.00 94.31 170 PHE A C 1
ATOM 1305 O O . PHE A 1 170 ? -8.531 3.817 12.080 1.00 94.31 170 PHE A O 1
ATOM 1312 N N . PRO A 1 171 ? -10.342 5.027 12.658 1.00 92.25 171 PRO A N 1
ATOM 1313 C CA . PRO A 1 171 ? -9.933 6.235 11.938 1.00 92.25 171 PRO A CA 1
ATOM 1314 C C . PRO A 1 171 ? -8.630 6.837 12.470 1.00 92.25 171 PRO A C 1
ATOM 1316 O O . PRO A 1 171 ? -7.875 7.432 11.709 1.00 92.25 171 PRO A O 1
ATOM 1319 N N . GLU A 1 172 ? -8.313 6.649 13.753 1.00 93.38 172 GLU A N 1
ATOM 1320 C CA . GLU A 1 172 ? -7.091 7.193 14.344 1.00 93.38 172 GLU A CA 1
ATOM 1321 C C . GLU A 1 172 ? -5.815 6.450 13.892 1.00 93.38 172 GLU A C 1
ATOM 1323 O O . GLU A 1 172 ? -4.714 6.985 14.041 1.00 93.38 172 GLU A O 1
ATOM 1328 N N . LEU A 1 173 ? -5.932 5.240 13.321 1.00 93.06 173 LEU A N 1
ATOM 1329 C CA . LEU A 1 173 ? -4.783 4.383 12.996 1.00 93.06 173 LEU A CA 1
ATOM 1330 C C . LEU A 1 173 ? -3.801 5.036 12.008 1.00 93.06 173 LEU A C 1
ATOM 1332 O O . LEU A 1 173 ? -2.595 4.856 12.157 1.00 93.06 173 LEU A O 1
ATOM 1336 N N . ASP A 1 174 ? -4.303 5.810 11.043 1.00 91.94 174 ASP A N 1
ATOM 1337 C CA . ASP A 1 174 ? -3.494 6.483 10.008 1.00 91.94 174 ASP A CA 1
ATOM 1338 C C . ASP A 1 174 ? -2.542 7.523 10.632 1.00 91.94 174 ASP A C 1
ATOM 1340 O O . ASP A 1 174 ? -1.364 7.609 10.294 1.00 91.94 174 ASP A O 1
ATOM 1344 N N . SER A 1 175 ? -3.005 8.223 11.675 1.00 92.19 175 SER A N 1
ATOM 1345 C CA . SER A 1 175 ? -2.168 9.156 12.442 1.00 92.19 175 SER A CA 1
ATOM 1346 C C . SER A 1 175 ? -1.172 8.473 13.389 1.00 92.19 175 SER A C 1
ATOM 1348 O O . SER A 1 175 ? -0.172 9.079 13.774 1.00 92.19 175 SER A O 1
ATOM 1350 N N . LEU A 1 176 ? -1.432 7.218 13.775 1.00 92.00 176 LEU A N 1
ATOM 1351 C CA . LEU A 1 176 ? -0.567 6.430 14.661 1.00 92.00 176 LEU A CA 1
ATOM 1352 C C . LEU A 1 176 ? 0.526 5.668 13.899 1.00 92.00 176 LEU A C 1
ATOM 1354 O O . LEU A 1 176 ? 1.597 5.426 14.458 1.00 92.00 176 LEU A O 1
ATOM 1358 N N . VAL A 1 177 ? 0.262 5.275 12.649 1.00 93.31 177 VAL A N 1
ATOM 1359 C CA . VAL A 1 177 ? 1.174 4.485 11.809 1.00 93.31 177 VAL A CA 1
ATOM 1360 C C . VAL A 1 177 ? 1.278 5.126 10.417 1.00 93.31 177 VAL A C 1
ATOM 1362 O O . VAL A 1 177 ? 0.681 4.626 9.470 1.00 93.31 177 VAL A O 1
ATOM 1365 N N . PRO A 1 178 ? 2.067 6.206 10.256 1.00 90.00 178 PRO A N 1
ATOM 1366 C CA . PRO A 1 178 ? 2.188 6.920 8.979 1.00 90.00 178 PRO A CA 1
ATOM 1367 C C . PRO A 1 178 ? 3.002 6.161 7.912 1.00 90.00 178 PRO A C 1
ATOM 1369 O O . PRO A 1 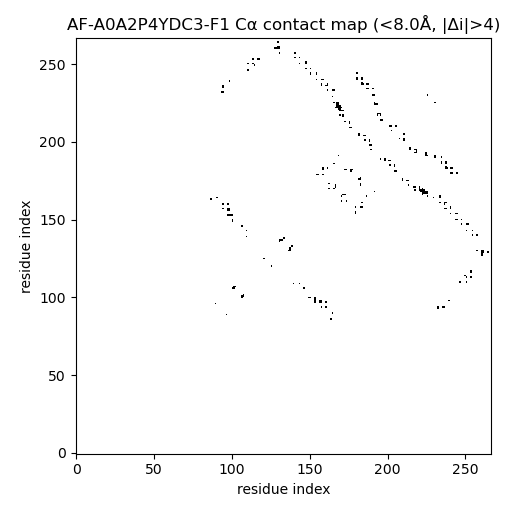178 ? 3.107 6.613 6.774 1.00 90.00 178 PRO A O 1
ATOM 1372 N N . ASN A 1 179 ? 3.634 5.034 8.262 1.00 93.31 179 ASN A N 1
ATOM 1373 C CA . ASN A 1 179 ? 4.355 4.195 7.3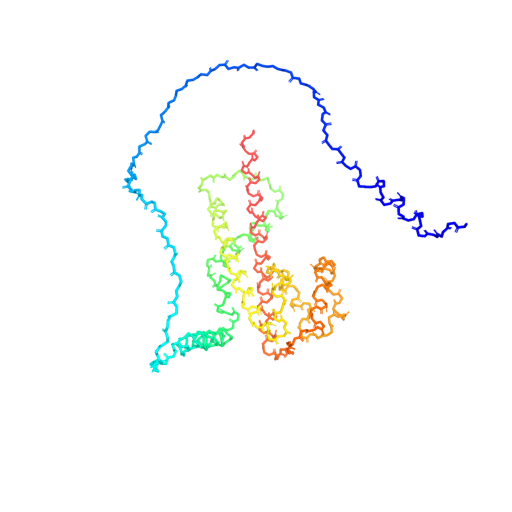06 1.00 93.31 179 ASN A CA 1
ATOM 1374 C C . ASN A 1 179 ? 3.383 3.221 6.624 1.00 93.31 179 ASN A C 1
ATOM 1376 O O . ASN A 1 179 ? 2.837 2.338 7.281 1.00 93.31 179 ASN A O 1
ATOM 1380 N N . ALA A 1 180 ? 3.243 3.329 5.302 1.00 94.44 180 ALA A N 1
ATOM 1381 C CA . ALA A 1 180 ? 2.309 2.529 4.510 1.00 94.44 180 ALA A CA 1
ATOM 1382 C C . ALA A 1 180 ? 2.482 1.001 4.639 1.00 94.44 180 ALA A C 1
ATOM 1384 O O . ALA A 1 180 ? 1.492 0.264 4.669 1.00 94.44 180 ALA A O 1
ATOM 1385 N N . LEU A 1 181 ? 3.726 0.510 4.728 1.00 94.75 181 LEU A N 1
ATOM 1386 C CA . LEU A 1 181 ? 4.013 -0.924 4.847 1.00 94.75 181 LEU A CA 1
ATOM 1387 C C . LEU A 1 181 ? 3.593 -1.450 6.219 1.00 94.75 181 LEU A C 1
ATOM 1389 O O . LEU A 1 181 ? 2.962 -2.505 6.321 1.00 94.75 181 LEU A O 1
ATOM 1393 N N . ASP A 1 182 ? 3.928 -0.709 7.273 1.00 94.81 182 ASP A N 1
ATOM 1394 C CA . ASP A 1 182 ? 3.581 -1.088 8.638 1.00 94.81 182 ASP A CA 1
ATOM 1395 C C . ASP A 1 182 ? 2.083 -0.913 8.898 1.00 94.81 182 ASP A C 1
ATOM 1397 O O . ASP A 1 182 ? 1.482 -1.780 9.529 1.00 94.81 182 ASP A O 1
ATOM 1401 N N . TYR A 1 183 ? 1.446 0.113 8.323 1.00 95.81 183 TYR A N 1
ATOM 1402 C CA . TYR A 1 183 ? -0.006 0.283 8.343 1.00 95.81 183 TYR A CA 1
ATOM 1403 C C . TYR A 1 183 ? -0.709 -0.943 7.752 1.00 95.81 183 TYR A C 1
ATOM 1405 O O . TYR A 1 183 ? -1.547 -1.553 8.415 1.00 95.81 183 TYR A O 1
ATOM 1413 N N . ALA A 1 184 ? -0.313 -1.390 6.553 1.00 95.88 184 ALA A N 1
ATOM 1414 C CA . ALA A 1 184 ? -0.887 -2.582 5.926 1.00 95.88 184 ALA A CA 1
ATOM 1415 C C . ALA A 1 184 ? -0.660 -3.863 6.755 1.00 95.88 184 ALA A C 1
ATOM 1417 O O . ALA A 1 184 ? -1.564 -4.694 6.865 1.00 95.88 184 ALA A O 1
ATOM 1418 N N . ARG A 1 185 ? 0.514 -4.022 7.385 1.00 94.94 185 ARG A N 1
ATOM 1419 C CA . ARG A 1 185 ? 0.798 -5.151 8.297 1.00 94.94 185 ARG A CA 1
ATOM 1420 C C . ARG A 1 185 ? -0.087 -5.110 9.545 1.00 94.94 185 ARG A C 1
ATOM 1422 O O . ARG A 1 185 ? -0.613 -6.144 9.947 1.00 94.94 185 ARG A O 1
ATOM 1429 N N . VAL A 1 186 ? -0.277 -3.932 10.134 1.00 94.75 186 VAL A N 1
ATOM 1430 C CA . VAL A 1 186 ? -1.093 -3.715 11.337 1.00 94.75 186 VAL A CA 1
ATOM 1431 C C . VAL A 1 186 ? -2.581 -3.907 11.049 1.00 94.75 186 VAL A C 1
ATOM 1433 O O . VAL A 1 186 ? -3.249 -4.623 11.791 1.00 94.75 186 VAL A O 1
ATOM 1436 N N . VAL A 1 187 ? -3.097 -3.352 9.948 1.00 95.00 187 VAL A N 1
ATOM 1437 C CA . VAL A 1 187 ? -4.471 -3.593 9.476 1.00 95.00 187 VAL A CA 1
ATOM 1438 C C . VAL A 1 187 ? -4.713 -5.084 9.263 1.00 95.00 187 VAL A C 1
ATOM 1440 O O . VAL A 1 187 ? -5.730 -5.608 9.714 1.00 95.00 187 VAL A O 1
ATOM 1443 N N . LYS A 1 188 ? -3.758 -5.793 8.651 1.00 94.81 188 LYS A N 1
ATOM 1444 C CA . LYS A 1 188 ? -3.851 -7.239 8.429 1.00 94.81 188 LYS A CA 1
ATOM 1445 C C . LYS A 1 188 ? -3.806 -8.059 9.725 1.00 94.81 188 LYS A C 1
ATOM 1447 O O . LYS A 1 188 ? -4.549 -9.031 9.835 1.00 94.81 188 LYS A O 1
ATOM 1452 N N . ALA A 1 189 ? -2.985 -7.664 10.700 1.00 92.94 189 ALA A N 1
ATOM 1453 C CA . ALA A 1 189 ? -2.889 -8.325 12.004 1.00 92.94 189 ALA A CA 1
ATOM 1454 C C . ALA A 1 189 ? -4.133 -8.104 12.884 1.00 92.94 189 ALA A C 1
ATOM 1456 O O . ALA A 1 189 ? -4.587 -9.027 13.554 1.00 92.94 189 ALA A O 1
ATOM 1457 N N . ILE A 1 190 ? -4.703 -6.893 12.880 1.00 93.31 190 ILE A N 1
ATOM 1458 C CA . ILE A 1 190 ? -5.912 -6.566 13.653 1.00 93.31 190 ILE A CA 1
ATOM 1459 C C . ILE A 1 190 ? -7.171 -7.113 12.962 1.00 93.31 190 ILE A C 1
ATOM 1461 O O . ILE A 1 190 ? -8.081 -7.628 13.612 1.00 93.31 190 ILE A O 1
ATOM 1465 N N . GLY A 1 191 ? -7.264 -6.961 11.640 1.00 92.06 191 GLY A N 1
ATOM 1466 C CA . GLY A 1 191 ? -8.447 -7.300 10.859 1.00 92.06 191 GLY A CA 1
ATOM 1467 C C . GLY A 1 191 ? -9.723 -6.678 11.431 1.00 92.06 191 GLY A C 1
ATOM 1468 O O . GLY A 1 191 ? -9.822 -5.463 11.605 1.00 92.06 191 GLY A O 1
ATOM 1469 N N . ASN A 1 192 ? -10.717 -7.515 11.735 1.00 92.75 192 ASN A N 1
ATOM 1470 C CA . ASN A 1 192 ? -11.980 -7.057 12.320 1.00 92.75 192 ASN A CA 1
ATOM 1471 C C . ASN A 1 192 ? -12.040 -7.173 13.855 1.00 92.75 192 ASN A C 1
ATOM 1473 O O . ASN A 1 192 ? -13.112 -6.979 14.424 1.00 92.75 192 ASN A O 1
ATOM 1477 N N . GLU A 1 193 ? -10.922 -7.480 14.520 1.00 89.56 193 GLU A N 1
ATOM 1478 C CA . GLU A 1 193 ? -10.882 -7.615 15.977 1.00 89.56 193 GLU A CA 1
ATOM 1479 C C . GLU A 1 193 ? -11.032 -6.250 16.663 1.00 89.56 193 GLU A C 1
ATOM 1481 O O . GLU A 1 193 ? -10.445 -5.250 16.232 1.00 89.56 193 GLU A O 1
ATOM 1486 N N . MET A 1 194 ? -11.848 -6.207 17.714 1.00 85.56 194 MET A N 1
ATOM 1487 C CA . MET A 1 194 ? -12.115 -5.005 18.507 1.00 85.56 194 MET A CA 1
ATOM 1488 C C . MET A 1 194 ? -11.300 -4.996 19.804 1.00 85.56 194 MET A C 1
ATOM 1490 O O . MET A 1 194 ? -10.962 -3.919 20.288 1.00 85.56 194 MET A O 1
ATOM 1494 N N . ASP A 1 195 ? -10.942 -6.166 20.345 1.00 86.56 195 ASP A N 1
ATOM 1495 C CA . ASP A 1 195 ? -10.025 -6.266 21.483 1.00 86.56 195 ASP A CA 1
ATOM 1496 C C . ASP A 1 195 ? -8.574 -6.430 21.006 1.00 86.56 195 ASP A C 1
ATOM 1498 O O . ASP A 1 195 ? -8.078 -7.528 20.741 1.00 86.56 195 ASP A O 1
ATOM 1502 N N . LEU A 1 196 ? -7.866 -5.303 20.925 1.00 86.12 196 LEU A N 1
ATOM 1503 C CA . LEU A 1 196 ? -6.469 -5.255 20.492 1.00 86.12 196 LEU A CA 1
ATOM 1504 C C . LEU A 1 196 ? -5.507 -5.996 21.434 1.00 86.12 196 LEU A C 1
ATOM 1506 O O . LEU A 1 196 ? -4.392 -6.310 21.019 1.00 86.12 196 LEU A O 1
ATOM 1510 N N . THR A 1 197 ? -5.916 -6.323 22.667 1.00 83.31 197 THR A N 1
ATOM 1511 C CA . THR A 1 197 ? -5.079 -7.105 23.593 1.00 83.31 197 THR A CA 1
ATOM 1512 C C . THR A 1 197 ? -4.938 -8.569 23.171 1.00 83.31 197 THR A C 1
ATOM 1514 O O . THR A 1 197 ? -3.980 -9.228 23.574 1.00 83.31 197 THR A O 1
ATOM 1517 N N . LEU A 1 198 ? -5.837 -9.061 22.309 1.00 84.50 198 LEU A N 1
ATOM 1518 C CA . LEU A 1 198 ? -5.787 -10.406 21.731 1.00 84.50 198 LEU A CA 1
ATOM 1519 C C . LEU A 1 198 ? -4.822 -10.510 20.534 1.00 84.50 198 LEU A C 1
ATOM 1521 O O . LEU A 1 198 ? -4.495 -11.614 20.098 1.00 84.50 198 LEU A O 1
ATOM 1525 N N . VAL A 1 199 ? -4.347 -9.382 19.992 1.00 87.69 199 VAL A N 1
ATOM 1526 C CA . VAL A 1 199 ? -3.518 -9.346 18.776 1.00 87.69 199 VAL A CA 1
ATOM 1527 C C . VAL A 1 199 ? -2.029 -9.470 19.128 1.00 87.69 199 VAL A C 1
ATOM 1529 O O . VAL A 1 199 ? -1.262 -8.505 19.084 1.00 87.69 199 VAL A O 1
ATOM 1532 N N . GLU A 1 200 ? -1.589 -10.697 19.428 1.00 86.75 200 GLU A N 1
ATOM 1533 C CA . GLU A 1 200 ? -0.189 -11.042 19.767 1.00 86.75 200 GLU A CA 1
ATOM 1534 C C . GLU A 1 200 ? 0.848 -10.743 18.657 1.00 86.75 200 GLU A C 1
ATOM 1536 O O . GLU A 1 200 ? 2.056 -10.942 18.839 1.00 86.75 200 GLU A O 1
ATOM 1541 N N . GLU A 1 201 ? 0.407 -10.319 17.473 1.00 88.69 201 GLU A N 1
ATOM 1542 C CA . GLU A 1 201 ? 1.277 -9.977 16.346 1.00 88.69 201 GLU A CA 1
ATOM 1543 C C . GLU A 1 201 ? 1.763 -8.521 16.378 1.00 88.69 201 GLU A C 1
ATOM 1545 O O . GLU A 1 201 ? 2.881 -8.262 15.936 1.00 88.69 201 GLU A O 1
ATOM 1550 N N . LEU A 1 202 ? 1.013 -7.584 16.976 1.00 86.81 202 LEU A N 1
ATOM 1551 C CA . LEU A 1 202 ? 1.401 -6.163 17.019 1.00 86.81 202 LEU A CA 1
ATOM 1552 C C . LEU A 1 202 ? 2.802 -5.917 17.628 1.00 86.81 202 LEU A C 1
ATOM 1554 O O . LEU A 1 202 ? 3.576 -5.188 17.003 1.00 86.81 202 LEU A O 1
ATOM 1558 N N . PRO A 1 203 ? 3.207 -6.559 18.749 1.00 88.38 203 PRO A N 1
ATOM 1559 C CA . PRO A 1 203 ? 4.556 -6.411 19.316 1.00 88.38 203 PRO A CA 1
ATOM 1560 C C . PRO A 1 203 ? 5.698 -6.951 18.442 1.00 88.38 203 PRO A C 1
ATOM 1562 O O . PRO A 1 203 ? 6.862 -6.711 18.752 1.00 88.38 203 PRO A O 1
ATOM 1565 N N . LYS A 1 204 ? 5.389 -7.718 17.388 1.00 90.31 204 LYS A N 1
ATOM 1566 C CA . LYS A 1 204 ? 6.372 -8.254 16.429 1.00 90.31 204 LYS A CA 1
ATOM 1567 C C . LYS A 1 204 ? 6.520 -7.353 15.200 1.00 90.31 204 LYS A C 1
ATOM 1569 O O . LYS A 1 204 ? 7.513 -7.467 14.489 1.00 90.31 204 LYS A O 1
ATOM 1574 N N . LEU A 1 205 ? 5.523 -6.502 14.946 1.00 88.25 205 LEU A N 1
ATOM 1575 C CA . LEU A 1 205 ? 5.445 -5.614 13.786 1.00 88.25 205 LEU A CA 1
ATOM 1576 C C . LEU A 1 205 ? 5.927 -4.197 14.105 1.00 88.25 205 LEU A C 1
ATOM 1578 O O . LEU A 1 205 ? 6.531 -3.561 13.250 1.00 88.25 205 LEU A O 1
ATOM 1582 N N . LEU A 1 206 ? 5.669 -3.706 15.322 1.00 90.00 206 LEU A N 1
ATOM 1583 C CA . LEU A 1 206 ? 5.928 -2.321 15.711 1.00 90.00 206 LEU A CA 1
ATOM 1584 C C . LEU A 1 206 ? 6.681 -2.197 17.047 1.00 90.00 206 LEU A C 1
ATOM 1586 O O . LEU A 1 206 ? 6.538 -3.056 17.921 1.00 90.00 206 LEU A O 1
ATOM 1590 N N . PRO A 1 207 ? 7.422 -1.090 17.265 1.00 91.38 207 PRO A N 1
ATOM 1591 C CA . PRO A 1 207 ? 7.986 -0.755 18.569 1.00 91.38 207 PRO A CA 1
ATOM 1592 C C . PRO A 1 207 ? 6.910 -0.644 19.657 1.00 91.38 207 PRO A C 1
ATOM 1594 O O . PRO A 1 207 ? 5.806 -0.152 19.411 1.00 91.38 207 PRO A O 1
ATOM 1597 N N . SER A 1 208 ? 7.256 -1.009 20.895 1.00 90.81 208 SER A N 1
ATOM 1598 C CA . SER A 1 208 ? 6.318 -1.048 22.028 1.00 90.81 208 SER A CA 1
ATOM 1599 C C . SER A 1 208 ? 5.568 0.267 22.276 1.00 90.81 208 SER A C 1
ATOM 1601 O O . SER A 1 208 ? 4.424 0.238 22.721 1.00 90.81 208 SER A O 1
ATOM 1603 N N . SER A 1 209 ? 6.177 1.419 21.973 1.00 91.88 209 SER A N 1
ATOM 1604 C CA . SER A 1 209 ? 5.534 2.737 22.071 1.00 91.88 209 SER A CA 1
ATOM 1605 C C . SER A 1 209 ? 4.319 2.864 21.147 1.00 91.88 209 SER A C 1
ATOM 1607 O O . SER A 1 209 ? 3.250 3.279 21.595 1.00 91.88 209 SER A O 1
ATOM 1609 N N . ALA A 1 210 ? 4.457 2.453 19.884 1.00 90.56 210 ALA A N 1
ATOM 1610 C CA . ALA A 1 210 ? 3.373 2.473 18.910 1.00 90.56 210 ALA A CA 1
ATOM 1611 C C . ALA A 1 210 ? 2.289 1.445 19.266 1.00 90.56 210 ALA A C 1
ATOM 1613 O O . ALA A 1 210 ? 1.108 1.772 19.224 1.00 90.56 210 ALA A O 1
ATOM 1614 N N . VAL A 1 211 ? 2.667 0.244 19.720 1.00 91.44 211 VAL A N 1
ATOM 1615 C CA . VAL A 1 211 ? 1.704 -0.786 20.161 1.00 91.44 211 VAL A CA 1
ATOM 1616 C C . VAL A 1 211 ? 0.851 -0.307 21.339 1.00 91.44 211 VAL A C 1
ATOM 1618 O O . VAL A 1 211 ? -0.361 -0.528 21.343 1.00 91.44 211 VAL A O 1
ATOM 1621 N N . ILE A 1 212 ? 1.448 0.390 22.315 1.00 91.31 212 ILE A N 1
ATOM 1622 C CA . ILE A 1 212 ? 0.707 0.989 23.436 1.00 91.31 212 ILE A CA 1
ATOM 1623 C C . ILE A 1 212 ? -0.233 2.087 22.923 1.00 91.31 212 ILE A C 1
ATOM 1625 O O . ILE A 1 212 ? -1.405 2.084 23.288 1.00 91.31 212 ILE A O 1
ATOM 1629 N N . GLY A 1 213 ? 0.240 2.979 22.044 1.00 91.12 213 GLY A N 1
ATOM 1630 C CA . GLY A 1 213 ? -0.590 4.029 21.442 1.00 91.12 213 GLY A CA 1
ATOM 1631 C C . GLY A 1 213 ? -1.798 3.470 20.681 1.00 91.12 213 GLY A C 1
ATOM 1632 O O . GLY A 1 213 ? -2.926 3.898 20.909 1.00 91.12 213 GLY A O 1
ATOM 1633 N N . ILE A 1 214 ? -1.580 2.450 19.849 1.00 92.31 214 ILE A N 1
ATOM 1634 C CA . ILE A 1 214 ? -2.624 1.731 19.105 1.00 92.31 214 ILE A CA 1
ATOM 1635 C C . ILE A 1 214 ? -3.611 1.048 20.063 1.00 92.31 214 ILE A C 1
ATOM 1637 O O . ILE A 1 214 ? -4.817 1.198 19.896 1.00 92.31 214 ILE A O 1
ATOM 1641 N N . SER A 1 215 ? -3.129 0.365 21.106 1.00 91.06 215 SER A N 1
ATOM 1642 C CA . SER A 1 215 ? -3.990 -0.321 22.084 1.00 91.06 215 SER A CA 1
ATOM 1643 C C . SER A 1 215 ? -4.842 0.652 22.907 1.00 91.06 215 SER A C 1
ATOM 1645 O O . SER A 1 215 ? -6.033 0.414 23.105 1.00 91.06 215 SER A O 1
ATOM 1647 N N . VAL A 1 216 ? -4.255 1.761 23.370 1.00 91.62 216 VAL A N 1
ATOM 1648 C CA . VAL A 1 216 ? -4.948 2.780 24.177 1.00 91.62 216 VAL A CA 1
ATOM 1649 C C . VAL A 1 216 ? -5.989 3.514 23.336 1.00 91.62 216 VAL A C 1
ATOM 1651 O O . VAL A 1 216 ? -7.147 3.591 23.743 1.00 91.62 216 VAL A O 1
ATOM 1654 N N . THR A 1 217 ? -5.614 3.999 22.150 1.00 91.31 217 THR A N 1
ATOM 1655 C CA . THR A 1 217 ? -6.540 4.718 21.264 1.00 91.31 217 THR A CA 1
ATOM 1656 C C . THR A 1 217 ? -7.628 3.790 20.731 1.00 91.31 217 THR A C 1
ATOM 1658 O O . THR A 1 217 ? -8.798 4.154 20.747 1.00 91.31 217 THR A O 1
ATOM 1661 N N . GLY A 1 218 ? -7.288 2.555 20.349 1.00 89.12 218 GLY A N 1
ATOM 1662 C CA . GLY A 1 218 ? -8.261 1.573 19.869 1.00 89.12 218 GLY A CA 1
ATOM 1663 C C . GLY A 1 218 ? -9.239 1.093 20.945 1.00 89.12 218 GLY A C 1
ATOM 1664 O O . GLY A 1 218 ? -10.395 0.838 20.634 1.00 89.12 218 GLY A O 1
ATOM 1665 N N . SER A 1 219 ? -8.841 1.070 22.222 1.00 86.94 219 SER A N 1
ATOM 1666 C CA . SER A 1 219 ? -9.774 0.820 23.338 1.00 86.94 219 SER A CA 1
ATOM 1667 C C . SER A 1 219 ? -10.810 1.940 23.521 1.00 86.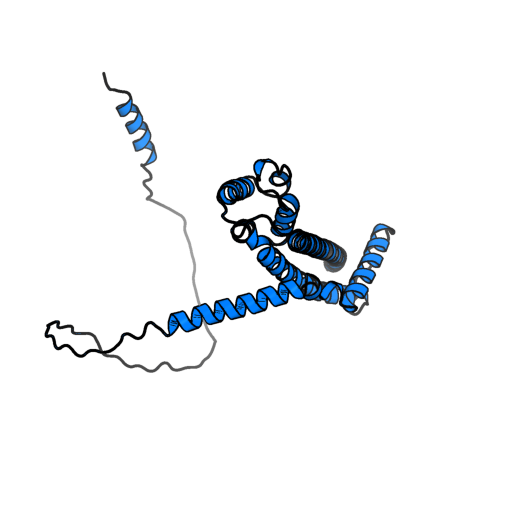94 219 SER A C 1
ATOM 1669 O O . SER A 1 219 ? -11.844 1.724 24.152 1.00 86.94 219 SER A O 1
ATOM 1671 N N . GLY A 1 220 ? -10.528 3.141 23.003 1.00 87.06 220 GLY A N 1
ATOM 1672 C CA . GLY A 1 220 ? -11.405 4.313 23.049 1.00 87.06 220 GLY A CA 1
ATOM 1673 C C . GLY A 1 220 ? -11.987 4.736 21.695 1.00 87.06 220 GLY A C 1
ATOM 1674 O O . GLY A 1 220 ? -12.671 5.758 21.651 1.00 87.06 220 GLY A O 1
ATOM 1675 N N . THR A 1 221 ? -11.722 4.002 20.605 1.00 87.75 221 THR A N 1
ATOM 1676 C CA . THR A 1 221 ? -12.176 4.399 19.263 1.00 87.75 221 THR A CA 1
ATOM 1677 C C . THR A 1 221 ? -13.695 4.285 19.133 1.00 87.75 221 THR A C 1
ATOM 1679 O O . THR A 1 221 ? -14.344 3.430 19.738 1.00 87.75 221 THR A O 1
ATOM 1682 N N . SER A 1 222 ? -14.276 5.163 18.316 1.00 84.38 222 SER A N 1
ATOM 1683 C CA . SER A 1 222 ? -15.719 5.190 18.034 1.00 84.38 222 SER A CA 1
ATOM 1684 C C . SER A 1 222 ? -16.130 4.351 16.815 1.00 84.38 222 SER A C 1
ATOM 1686 O O . SER A 1 222 ? -17.322 4.255 16.501 1.00 84.38 222 SER A O 1
ATOM 1688 N N . GLY A 1 223 ? -15.151 3.755 16.124 1.00 86.19 223 GLY A N 1
ATOM 1689 C CA . GLY A 1 223 ? -15.360 2.966 14.916 1.00 86.19 223 GLY A CA 1
ATOM 1690 C C . GLY A 1 223 ? -16.112 1.650 15.144 1.00 86.19 223 GLY A C 1
ATOM 1691 O O . GLY A 1 223 ? -16.342 1.197 16.267 1.00 86.19 223 GLY A O 1
ATOM 1692 N N . LYS A 1 224 ? -16.548 1.038 14.041 1.00 89.50 224 LYS A N 1
ATOM 1693 C CA . LYS A 1 224 ? -17.390 -0.168 14.033 1.00 89.50 224 LYS A CA 1
ATOM 1694 C C . LYS A 1 224 ? -16.729 -1.291 13.231 1.00 89.50 224 LYS A C 1
ATOM 1696 O O . LYS A 1 224 ? -15.990 -1.001 12.294 1.00 89.50 224 LYS A O 1
ATOM 1701 N N . PRO A 1 225 ? -17.036 -2.568 13.526 1.00 90.81 225 PRO A N 1
ATOM 1702 C CA . PRO A 1 225 ? -16.591 -3.676 12.691 1.00 90.81 225 PRO A CA 1
ATOM 1703 C C . PRO A 1 225 ? -16.984 -3.474 11.222 1.00 90.81 225 PRO A C 1
ATOM 1705 O O . PRO A 1 225 ? -18.127 -3.124 10.915 1.00 90.81 225 PRO A O 1
ATOM 1708 N N . LEU A 1 226 ? -16.039 -3.728 10.320 1.00 92.19 226 LEU A N 1
ATOM 1709 C CA . LEU A 1 226 ? -16.234 -3.675 8.874 1.00 92.19 226 LEU A CA 1
ATOM 1710 C C . LEU A 1 226 ? -17.195 -4.776 8.409 1.00 92.19 226 LEU A C 1
ATOM 1712 O O . LEU A 1 226 ? -17.238 -5.873 8.978 1.00 92.19 226 LEU A O 1
ATOM 1716 N N . GLY A 1 227 ? -17.928 -4.501 7.327 1.00 92.94 227 GLY A N 1
ATOM 1717 C CA . GLY A 1 227 ? -18.671 -5.529 6.597 1.00 92.94 227 GLY A CA 1
ATOM 1718 C C . GLY A 1 227 ? -17.725 -6.558 5.967 1.00 92.94 227 GLY A C 1
ATOM 1719 O O . GLY A 1 227 ? -16.563 -6.262 5.706 1.00 92.94 227 GLY A O 1
ATOM 1720 N N . GLN A 1 228 ? -18.209 -7.776 5.698 1.00 91.25 228 GLN A N 1
ATOM 1721 C CA . GLN A 1 228 ? -17.356 -8.849 5.154 1.00 91.25 228 GLN A CA 1
ATOM 1722 C C . GLN A 1 228 ? -16.739 -8.497 3.788 1.00 91.25 228 GLN A C 1
ATOM 1724 O O . GLN A 1 228 ? -15.601 -8.872 3.520 1.00 91.25 228 GLN A O 1
ATOM 1729 N N . GLU A 1 229 ? -17.469 -7.767 2.943 1.00 90.06 229 GLU A N 1
ATOM 1730 C CA . GLU A 1 229 ? -17.005 -7.311 1.627 1.00 90.06 229 GLU A CA 1
ATOM 1731 C C . GLU A 1 229 ? -15.935 -6.213 1.735 1.00 90.06 229 GLU A C 1
ATOM 1733 O O . GLU A 1 229 ? -14.870 -6.334 1.127 1.00 90.06 229 GLU A O 1
ATOM 1738 N N . ASP A 1 230 ? -16.168 -5.204 2.581 1.00 90.38 230 ASP A N 1
ATOM 1739 C CA . ASP A 1 230 ? -15.187 -4.157 2.898 1.00 90.38 230 ASP A CA 1
ATOM 1740 C C . ASP A 1 230 ? -13.906 -4.751 3.498 1.00 90.38 230 ASP A C 1
ATOM 1742 O O . ASP A 1 230 ? -12.804 -4.421 3.067 1.00 90.38 230 ASP A O 1
ATOM 1746 N N . LEU A 1 231 ? -14.041 -5.669 4.462 1.00 92.44 231 LEU A N 1
ATOM 1747 C CA . LEU A 1 231 ? -12.913 -6.344 5.104 1.00 92.44 231 LEU A CA 1
ATOM 1748 C C . LEU A 1 231 ? -12.110 -7.176 4.096 1.00 92.44 231 LEU A C 1
ATOM 1750 O O . LEU A 1 231 ? -10.885 -7.115 4.100 1.00 92.44 231 LEU A O 1
ATOM 1754 N N . LYS A 1 232 ? -12.784 -7.929 3.218 1.00 93.06 232 LYS A N 1
ATOM 1755 C CA . LYS A 1 232 ? -12.132 -8.706 2.155 1.00 93.06 232 LYS A CA 1
ATOM 1756 C C . LYS A 1 232 ? -11.371 -7.794 1.188 1.00 93.06 232 LYS A C 1
ATOM 1758 O O . LYS A 1 232 ? -10.213 -8.068 0.897 1.00 93.06 232 LYS A O 1
ATOM 1763 N N . THR A 1 233 ? -11.994 -6.702 0.751 1.00 91.31 233 THR A N 1
ATOM 1764 C CA . THR A 1 233 ? -11.383 -5.709 -0.149 1.00 91.31 233 THR A CA 1
ATOM 1765 C C . THR A 1 233 ? -10.174 -5.031 0.501 1.00 91.31 233 THR A C 1
ATOM 1767 O O . THR A 1 233 ? -9.140 -4.860 -0.139 1.00 91.31 233 THR A O 1
ATOM 1770 N N . CYS A 1 234 ? -10.272 -4.705 1.792 1.00 93.56 234 CYS A N 1
ATOM 1771 C CA . CYS A 1 234 ? -9.185 -4.140 2.588 1.00 93.56 234 CYS A CA 1
ATOM 1772 C C . CYS A 1 234 ? -8.002 -5.119 2.717 1.00 93.56 234 CYS A C 1
ATOM 1774 O O . CYS A 1 234 ? -6.867 -4.751 2.430 1.00 93.56 234 CYS A O 1
ATOM 1776 N N . MET A 1 235 ? -8.265 -6.390 3.041 1.00 94.38 235 MET A N 1
ATOM 1777 C CA . MET A 1 235 ? -7.231 -7.433 3.114 1.00 94.38 235 MET A CA 1
ATOM 1778 C C . MET A 1 235 ? -6.551 -7.689 1.761 1.00 94.38 235 MET A C 1
ATOM 1780 O O . MET A 1 235 ? -5.330 -7.826 1.712 1.00 94.38 235 MET A O 1
ATOM 1784 N N . GLU A 1 236 ? -7.316 -7.712 0.664 1.00 93.25 236 GLU A N 1
ATOM 1785 C CA . GLU A 1 236 ? -6.778 -7.842 -0.698 1.00 93.25 236 GLU A CA 1
ATOM 1786 C C . GLU A 1 236 ? -5.875 -6.652 -1.063 1.00 93.25 236 GLU A C 1
ATOM 1788 O O . GLU A 1 236 ? -4.795 -6.856 -1.615 1.00 93.25 236 GLU A O 1
ATOM 1793 N N . ALA A 1 237 ? -6.250 -5.428 -0.674 1.00 93.19 237 ALA A N 1
ATOM 1794 C CA . ALA A 1 237 ? -5.413 -4.241 -0.843 1.00 93.19 237 ALA A CA 1
ATOM 1795 C C . ALA A 1 237 ? -4.131 -4.284 0.008 1.00 93.19 237 ALA A C 1
ATOM 1797 O O . ALA A 1 237 ? -3.058 -3.944 -0.492 1.00 93.19 237 ALA A O 1
ATOM 1798 N N . CYS A 1 238 ? -4.199 -4.754 1.260 1.00 95.25 238 CYS A N 1
ATOM 1799 C CA . CYS A 1 238 ? -3.007 -4.969 2.087 1.00 95.25 238 CYS A CA 1
ATOM 1800 C C . CYS A 1 238 ? -2.049 -5.995 1.459 1.00 95.25 238 CYS A C 1
ATOM 1802 O O . CYS A 1 238 ? -0.837 -5.784 1.469 1.00 95.25 238 CYS A O 1
ATOM 1804 N N . ASP A 1 239 ? -2.568 -7.091 0.898 1.00 94.69 239 ASP A N 1
ATOM 1805 C CA . ASP A 1 239 ? -1.749 -8.102 0.220 1.00 94.69 239 ASP A CA 1
ATOM 1806 C C . ASP A 1 239 ? -1.139 -7.594 -1.095 1.00 94.69 239 ASP A C 1
ATOM 1808 O O . ASP A 1 239 ? 0.003 -7.941 -1.407 1.00 94.69 239 ASP A O 1
ATOM 1812 N N . GLU A 1 240 ? -1.845 -6.739 -1.838 1.00 92.56 240 GLU A N 1
ATOM 1813 C CA . GLU A 1 240 ? -1.321 -6.096 -3.048 1.00 92.56 240 GLU A CA 1
ATOM 1814 C C . GLU A 1 240 ? -0.204 -5.088 -2.718 1.00 92.56 240 GLU A C 1
ATOM 1816 O O . GLU A 1 240 ? 0.876 -5.166 -3.309 1.00 92.56 240 GLU A O 1
ATOM 1821 N N . LEU A 1 241 ? -0.388 -4.244 -1.694 1.00 94.81 241 LEU A N 1
ATOM 1822 C CA . LEU A 1 241 ? 0.632 -3.312 -1.189 1.00 94.81 241 LEU A CA 1
ATOM 1823 C C . LEU A 1 241 ? 1.890 -4.051 -0.697 1.00 94.81 241 LEU A C 1
ATOM 1825 O O . LEU A 1 241 ? 3.012 -3.714 -1.078 1.00 94.81 241 LEU A O 1
ATOM 1829 N N . LEU A 1 242 ? 1.720 -5.127 0.079 1.00 94.94 242 LEU A N 1
ATOM 1830 C CA . LEU A 1 242 ? 2.833 -5.974 0.528 1.00 94.94 242 LEU A CA 1
ATOM 1831 C C . LEU A 1 242 ? 3.451 -6.820 -0.596 1.00 94.94 242 LEU A C 1
ATOM 1833 O O . LEU A 1 242 ? 4.538 -7.376 -0.418 1.00 94.94 242 LEU A O 1
ATOM 1837 N N . SER A 1 243 ? 2.781 -6.963 -1.742 1.00 93.69 243 SER A N 1
ATOM 1838 C CA . SER A 1 243 ? 3.389 -7.541 -2.939 1.00 93.69 243 SER A CA 1
ATOM 1839 C C . SER A 1 243 ? 4.232 -6.515 -3.685 1.00 93.69 243 SER A C 1
ATOM 1841 O O . SER A 1 243 ? 5.332 -6.871 -4.095 1.00 93.69 243 SER A O 1
ATOM 1843 N N . LEU A 1 244 ? 3.757 -5.273 -3.826 1.00 92.75 244 LEU A N 1
ATOM 1844 C CA . LEU A 1 244 ? 4.515 -4.172 -4.429 1.00 92.75 244 LEU A CA 1
ATOM 1845 C C . LEU A 1 244 ? 5.850 -3.945 -3.702 1.00 92.75 244 LEU A C 1
ATOM 1847 O O . LEU A 1 244 ? 6.883 -3.832 -4.356 1.00 92.75 244 LEU A O 1
ATOM 1851 N N . ASP A 1 245 ? 5.852 -3.990 -2.366 1.00 93.88 245 ASP A N 1
ATOM 1852 C CA . ASP A 1 245 ? 7.070 -3.935 -1.541 1.00 93.88 245 ASP A CA 1
ATOM 1853 C C . ASP A 1 245 ? 8.062 -5.068 -1.866 1.00 93.88 245 ASP A C 1
ATOM 1855 O O . ASP A 1 245 ? 9.256 -4.832 -2.047 1.00 93.88 245 ASP A O 1
ATOM 1859 N N . LYS A 1 246 ? 7.591 -6.314 -2.009 1.00 92.62 246 LYS A N 1
ATOM 1860 C CA . LYS A 1 246 ? 8.460 -7.451 -2.383 1.00 92.62 246 LYS A CA 1
ATOM 1861 C C . LYS A 1 246 ? 9.071 -7.263 -3.766 1.00 92.62 246 LYS A C 1
ATOM 1863 O O . LYS A 1 246 ? 10.269 -7.486 -3.933 1.00 92.62 246 LYS A O 1
ATOM 1868 N N . ASP A 1 247 ? 8.258 -6.833 -4.727 1.00 90.88 247 ASP A N 1
ATOM 1869 C CA . ASP A 1 247 ? 8.705 -6.581 -6.093 1.00 90.88 247 ASP A CA 1
ATOM 1870 C C . ASP A 1 247 ? 9.735 -5.434 -6.110 1.00 90.88 247 ASP A C 1
ATOM 1872 O O . ASP A 1 247 ? 10.804 -5.585 -6.702 1.00 90.88 247 ASP A O 1
ATOM 1876 N N . LYS A 1 248 ? 9.501 -4.345 -5.358 1.00 91.19 248 LYS A N 1
ATOM 1877 C CA . LYS A 1 248 ? 10.467 -3.247 -5.162 1.00 91.19 248 LYS A CA 1
ATOM 1878 C C . LYS A 1 248 ? 11.789 -3.735 -4.571 1.00 91.19 248 LYS A C 1
ATOM 1880 O O . LYS A 1 248 ? 12.844 -3.402 -5.100 1.00 91.19 248 LYS A O 1
ATOM 1885 N N . ASN A 1 249 ? 11.751 -4.526 -3.498 1.00 91.25 249 ASN A N 1
ATOM 1886 C CA . ASN A 1 249 ? 12.957 -5.047 -2.844 1.00 91.25 249 ASN A CA 1
ATOM 1887 C C . ASN A 1 249 ? 13.760 -5.989 -3.758 1.00 91.25 249 ASN A C 1
ATOM 1889 O O . ASN A 1 249 ? 14.990 -6.006 -3.695 1.00 91.25 249 ASN A O 1
ATOM 1893 N N . MET A 1 250 ? 13.095 -6.754 -4.629 1.00 89.12 250 MET A N 1
ATOM 1894 C CA . MET A 1 250 ? 13.775 -7.561 -5.647 1.00 89.12 250 MET A CA 1
ATOM 1895 C C . MET A 1 250 ? 14.462 -6.683 -6.701 1.00 89.12 250 MET A C 1
ATOM 1897 O O . MET A 1 250 ? 15.625 -6.923 -7.028 1.00 89.12 250 MET A O 1
ATOM 1901 N N . ILE A 1 251 ? 13.768 -5.657 -7.203 1.00 88.81 251 ILE A N 1
ATOM 1902 C CA . ILE A 1 251 ? 14.324 -4.700 -8.170 1.00 88.81 251 ILE A CA 1
ATOM 1903 C C . ILE A 1 251 ? 15.519 -3.952 -7.554 1.00 88.81 251 ILE A C 1
ATOM 1905 O O . ILE A 1 251 ? 16.564 -3.856 -8.194 1.00 88.81 251 ILE A O 1
ATOM 1909 N N . LEU A 1 252 ? 15.407 -3.509 -6.295 1.00 88.25 252 LEU A N 1
ATOM 1910 C CA . LEU A 1 252 ? 16.489 -2.859 -5.550 1.00 88.25 252 LEU A CA 1
ATOM 1911 C C . LEU A 1 252 ? 17.742 -3.740 -5.503 1.00 88.25 252 LEU A C 1
ATOM 1913 O O . LEU A 1 252 ? 18.806 -3.291 -5.911 1.00 88.25 252 LEU A O 1
ATOM 1917 N N . ARG A 1 253 ? 17.619 -5.009 -5.090 1.00 85.94 253 ARG A N 1
ATOM 1918 C CA . ARG A 1 253 ? 18.762 -5.940 -5.026 1.00 85.94 253 ARG A CA 1
ATOM 1919 C C . ARG A 1 253 ? 19.414 -6.186 -6.383 1.00 85.94 253 ARG A C 1
ATOM 1921 O O . ARG A 1 253 ? 20.634 -6.325 -6.455 1.00 85.94 253 ARG A O 1
ATOM 1928 N N . PHE A 1 254 ? 18.620 -6.242 -7.453 1.00 84.69 254 PHE A N 1
ATOM 1929 C CA . PHE A 1 254 ? 19.151 -6.335 -8.811 1.00 84.69 254 PHE A CA 1
ATOM 1930 C C . PHE A 1 254 ? 19.977 -5.088 -9.166 1.00 84.69 254 PHE A C 1
ATOM 1932 O O . PHE A 1 254 ? 21.118 -5.219 -9.611 1.00 84.69 254 PHE A O 1
ATOM 1939 N N . VAL A 1 255 ? 19.447 -3.887 -8.904 1.00 84.12 255 VAL A N 1
ATOM 1940 C CA . VAL A 1 255 ? 20.160 -2.621 -9.135 1.00 84.12 255 VAL A CA 1
ATOM 1941 C C . VAL A 1 255 ? 21.415 -2.514 -8.263 1.00 84.12 255 VAL A C 1
ATOM 1943 O O . VAL A 1 255 ? 22.470 -2.184 -8.789 1.00 84.12 255 VAL A O 1
ATOM 1946 N N . GLU A 1 256 ? 21.359 -2.862 -6.975 1.00 80.00 256 GLU A N 1
ATOM 1947 C CA . GLU A 1 256 ? 22.509 -2.856 -6.055 1.00 80.00 256 GLU A CA 1
ATOM 1948 C C . GLU A 1 256 ? 23.630 -3.801 -6.513 1.00 80.00 256 GLU A C 1
ATOM 1950 O O . GLU A 1 256 ? 24.798 -3.411 -6.539 1.00 80.00 256 GLU A O 1
ATOM 1955 N N . SER A 1 257 ? 23.293 -5.033 -6.910 1.00 77.94 257 SER A N 1
ATOM 1956 C CA . SER A 1 257 ? 24.258 -6.012 -7.434 1.00 77.94 257 SER A CA 1
ATOM 1957 C C . SER A 1 257 ? 25.005 -5.468 -8.658 1.00 77.94 257 SER A C 1
ATOM 1959 O O . SER A 1 257 ? 26.214 -5.649 -8.801 1.00 77.94 257 SER A O 1
ATOM 1961 N N . ARG A 1 258 ? 24.284 -4.732 -9.511 1.00 74.25 258 ARG A N 1
ATOM 1962 C CA . ARG A 1 258 ? 24.778 -4.144 -10.759 1.00 74.25 258 ARG A CA 1
ATOM 1963 C C . ARG A 1 258 ? 25.511 -2.805 -10.536 1.00 74.25 258 ARG A C 1
ATOM 1965 O O . ARG A 1 258 ? 26.554 -2.587 -11.141 1.00 74.25 258 ARG A O 1
ATOM 1972 N N . MET A 1 259 ? 25.085 -1.948 -9.608 1.00 70.44 259 MET A N 1
ATOM 1973 C CA . MET A 1 259 ? 25.801 -0.707 -9.260 1.00 70.44 259 MET A CA 1
ATOM 1974 C C . MET A 1 259 ? 27.109 -0.966 -8.505 1.00 70.44 259 MET A C 1
ATOM 1976 O O . MET A 1 259 ? 28.131 -0.386 -8.861 1.00 70.44 259 MET A O 1
ATOM 1980 N N . ASN A 1 260 ? 27.134 -1.917 -7.564 1.00 61.25 260 ASN A N 1
ATOM 1981 C CA . ASN A 1 260 ? 28.383 -2.354 -6.922 1.00 61.25 260 ASN A CA 1
ATOM 1982 C C . ASN A 1 260 ? 29.403 -2.901 -7.943 1.00 61.25 260 ASN A C 1
ATOM 1984 O O . ASN A 1 260 ? 30.605 -2.883 -7.696 1.00 61.25 260 ASN A O 1
ATOM 1988 N N . LEU A 1 261 ? 28.924 -3.381 -9.095 1.00 56.72 261 LEU A N 1
ATOM 1989 C CA . LEU A 1 261 ? 29.720 -3.850 -10.229 1.00 56.72 261 LEU A CA 1
ATOM 1990 C C . LEU A 1 261 ? 30.357 -2.696 -11.027 1.00 56.72 261 LEU A C 1
ATOM 1992 O O . LEU A 1 261 ? 31.466 -2.844 -11.538 1.00 56.72 261 LEU A O 1
ATOM 1996 N N . LEU A 1 262 ? 29.667 -1.554 -11.120 1.00 52.84 262 LEU A N 1
ATOM 1997 C CA . LEU A 1 262 ? 30.169 -0.328 -11.748 1.00 52.84 262 LEU A CA 1
ATOM 1998 C C . L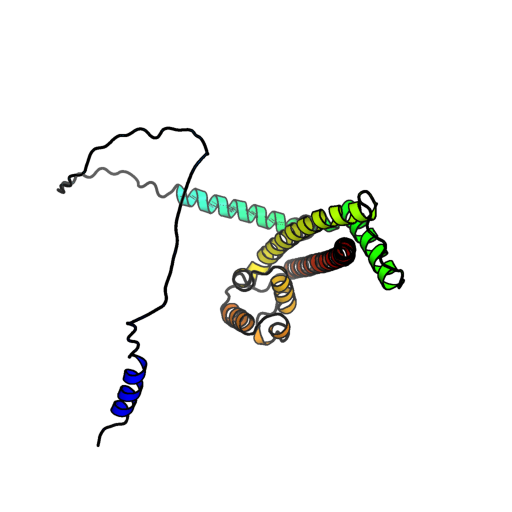EU A 1 262 ? 31.229 0.349 -10.870 1.00 52.84 262 LEU A C 1
ATOM 2000 O O . LEU A 1 262 ? 32.320 0.646 -11.356 1.00 52.84 262 LEU A O 1
ATOM 2004 N N . ASP A 1 263 ? 30.953 0.521 -9.574 1.00 50.00 263 ASP A N 1
ATOM 2005 C CA . ASP A 1 263 ? 31.883 1.170 -8.636 1.00 50.00 263 ASP A CA 1
ATOM 2006 C C . ASP A 1 263 ? 33.200 0.392 -8.475 1.00 50.00 263 ASP A C 1
ATOM 2008 O O . ASP A 1 263 ? 34.268 0.992 -8.333 1.00 50.00 263 ASP A O 1
ATOM 2012 N N . LEU A 1 264 ? 33.166 -0.946 -8.575 1.00 48.25 264 LEU A N 1
ATOM 2013 C CA . LEU A 1 264 ? 34.374 -1.781 -8.506 1.00 48.25 264 LEU A CA 1
ATOM 2014 C C . LEU A 1 264 ? 35.322 -1.620 -9.710 1.00 48.25 264 LEU A C 1
ATOM 2016 O O . LEU A 1 264 ? 36.400 -2.214 -9.707 1.00 48.25 264 LEU A O 1
ATOM 2020 N N . LEU A 1 265 ? 34.920 -0.878 -10.748 1.00 43.50 265 LEU A N 1
ATOM 2021 C CA . LEU A 1 265 ? 35.669 -0.716 -11.998 1.00 43.50 265 LEU A CA 1
ATOM 2022 C C . LEU A 1 265 ? 36.380 0.645 -12.121 1.00 43.50 265 LEU A C 1
ATOM 2024 O O . LEU A 1 265 ? 37.062 0.892 -13.115 1.00 43.50 265 LEU A O 1
ATOM 2028 N N . VAL A 1 266 ? 36.228 1.520 -11.120 1.00 38.81 266 VAL A N 1
ATOM 2029 C CA . VAL A 1 266 ? 36.782 2.890 -11.091 1.00 38.81 266 VAL A CA 1
ATOM 2030 C C . VAL A 1 266 ? 38.039 2.990 -10.192 1.00 38.81 266 VAL A C 1
ATOM 2032 O O . VAL A 1 266 ? 38.529 4.086 -9.921 1.00 38.81 266 VAL A O 1
ATOM 2035 N N . VAL A 1 267 ? 38.598 1.850 -9.751 1.00 37.50 267 VAL A N 1
ATOM 2036 C CA . VAL A 1 267 ? 39.789 1.744 -8.872 1.00 37.50 267 VAL A CA 1
ATOM 2037 C C . VAL A 1 267 ? 40.891 0.886 -9.496 1.00 37.50 267 VAL A C 1
ATOM 2039 O O . VAL A 1 267 ? 40.588 -0.258 -9.899 1.00 37.50 267 VAL A O 1
#

Foldseek 3Di:
DDDPVVVVVVVVVVVVPPDDDDDDDDDDDDDDYDYDDDDDDDDDDDDDDDDDDDDDDDDDDDDDDDDPPPPPVVVVVVVVVVVVVVLVVLVVCFLVVLPCLVVDPLNVVLLVVLVVVVVVVVVDPDDDDADDDVDPLNVSLVVLVVVLVVLVVSLVSLLVNLQSLCCLAQVCLCVLPVDSLLSLVVCLQCQQPLQLVPRPCNVVSDPPVSSVVCRVSSPVDPHHGHDPSSSVSSNVSSVSSVVSVVSSVSSVVSSVVNVVSNVVVVD

Nearest PDB structures (foldseek):
  8h6e-assembly1_4D  TM=8.287E-01  e=1.769E-08  Homo 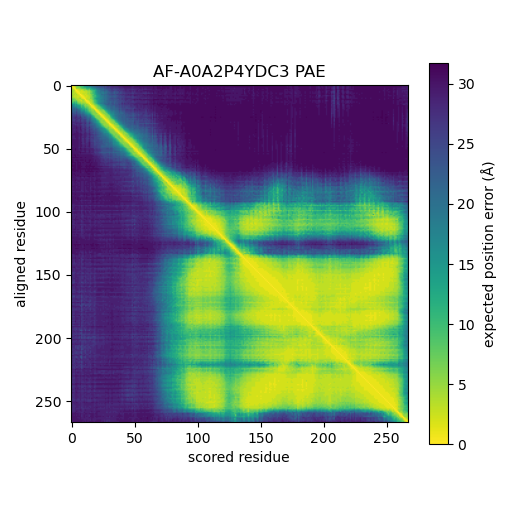sapiens
  8h6j-assembly1_4D  TM=8.219E-01  e=1.528E-08  Homo sapiens
  3id6-assembly1_A-2  TM=8.933E-01  e=7.333E-04  Saccharolobus solfataricus
  2nnw-assembly1_A  TM=8.509E-01  e=4.456E-03  Pyrococcus furiosus
  5jpq-assembly1_T  TM=8.664E-01  e=5.687E-03  Thermochaetoides thermophila

pLDDT: mean 70.58, std 22.48, range [25.89, 95.88]

Sequence (267 aa):
MSTLADSFLEDLDELSGGSSDEEETLTSSSVPGVASAADAEAQDDDDDEQMLEVPNASQSRATKRKRPTDVEQDFEQKTEDLAESLRSSVKERGVAAVATLKRSPKYLDHVQKIQRFVDVDDSSAAKPQPLEEGSVEYDLVVTSNDLMVQIDDEIEAVHRFIAEIYAAKFPELDSLVPNALDYARVVKAIGNEMDLTLVEELPKLLPSSAVIGISVTGSGTSGKPLGQEDLKTCMEACDELLSLDKDKNMILRFVESRMNLLDLLVV